Protein AF-A0A0Q0XPD8-F1 (afdb_monomer)

Secondary structure (DSSP, 8-state):
---SS----HHHHHHHHHHHHHHHHHHHHHHHHHHHHHHHHHHHHHHHHHHHHHHHHHT-TTTTT--TTHHHHHHHS-HHHHHHHHHHHHHHHHHHHHHHHHHHHHHHHHHHHSSS---HHHHHHHHHHHHHHHHHHHHHIIIIIHHHHHHHHHHHHHHGGGSTHHHHHHHHHHHHHHHHHHHHHHHHHSS--HHHHHHHHHHHHHHTHHHHHHHHHHHHHHHHHHHHHHHHHHHHHHHHHHHHHHHH-TTGGGS-----HHHHHHHHHHHHHHHHHHHHHHHHHHHHHHHHHHHHTHHHHHHHHHHHHHHHTT-

Mean predicted aligned error: 7.54 Å

Sequence (315 aa):
MFELYKKRQLGDYIVDSFTFFKTFGKHFFKIFFIINATMLLVTGALMYWFLKLNFQFLSNDAVQKANPNQFLDYLGSSPAILAFTIVSIIILVLISLFNSAYPILYLKLIAQQNNNDFTAKEVLKTFRQSIWKIFKFTIGLLFIVMPALFILIIALFFLCFALVGIPLIIVAIPTLFTFVHLSYYSYLTEEKSFFESLNHAYILVKEDFWSTIGASFIVMIIIQMVQASITMFFYFVGIFAFIFFAIANPDFEKSSFQVSPVIIILLTIVFVLILVLSNIFNNILVINQGIIYYSLGSENKISATEIESIGSNNE

Organism: NCBI:txid362413

Solvent-accessible surface area (backbone atoms only — not comparable to full-atom values): 17137 Å² total; per-residue (Å²): 133,92,71,64,66,40,85,69,55,40,67,46,46,51,53,49,39,54,46,47,45,72,76,42,31,71,62,50,52,51,39,49,44,71,69,42,45,64,59,52,51,52,49,34,55,51,46,38,52,51,51,51,51,51,49,54,55,71,47,35,76,82,55,80,75,68,65,91,63,54,62,62,50,56,42,66,70,36,73,68,54,42,52,49,51,52,53,49,53,52,53,53,52,54,51,50,55,47,65,66,45,47,56,51,56,52,50,47,47,32,74,72,66,80,49,80,89,72,49,61,67,53,56,50,48,57,48,61,75,37,47,65,58,54,51,54,51,49,52,48,40,61,73,53,49,44,58,52,50,51,56,49,51,54,53,43,55,59,34,37,81,72,58,62,16,54,68,48,48,70,52,45,56,33,43,53,52,48,41,56,47,34,16,49,44,39,39,74,72,44,98,43,52,74,67,55,10,47,52,49,18,55,52,54,50,62,75,49,39,68,41,54,34,48,28,48,39,52,53,48,50,55,47,50,54,54,51,51,53,54,51,51,52,52,50,50,52,52,52,51,53,49,52,53,52,46,68,77,33,84,62,52,90,79,48,80,66,74,80,53,72,69,57,51,50,49,54,28,54,52,50,45,50,52,51,53,51,51,51,60,52,49,48,51,57,54,41,32,45,47,50,50,45,35,17,68,57,19,61,71,51,53,54,50,52,53,54,50,55,57,54,66,74,73,114

pLDDT: mean 86.62, std 11.26, range [44.44, 97.5]

Foldseek 3Di:
DLDLAAADFLVCLQVSLVVCCVVCVVVLVVLVCVVCVVLLVVLLVLLLVVLVVVLVVLLDPVCVVDDPCVVVCVCVVDPVSVVSVVVNVVSVVVSVLCLLCLLLLQVLVCVVPVDSPDDSVVSVVLCVVCVVLSVVLVVCCVPPVVVVVVVVVVVLVVCVVVVVSVVVVLQVVLLSVLLSLQLSSCSSNHVDDNVRSSVVSVVLCVVDVCSSSSSLSVLVVVLVVVLVVLVVVVVVVVVVVVVVVCVVPVCPVVDRPDDDSVVSSVVSVSVSVSVVSNSSSVSSSSSSSSSSNSHSVNVVVVVVVVVVVVVVVVD

Structure (mmCIF, N/CA/C/O backbone):
data_AF-A0A0Q0XPD8-F1
#
_entry.id   AF-A0A0Q0XPD8-F1
#
loop_
_atom_site.group_PDB
_atom_site.id
_atom_site.type_symbol
_atom_site.label_atom_id
_atom_site.label_alt_id
_atom_site.label_comp_id
_atom_site.label_asym_id
_atom_site.label_entity_id
_atom_site.label_seq_id
_atom_site.pdbx_PDB_ins_code
_atom_site.Cartn_x
_atom_site.Cartn_y
_atom_site.Cartn_z
_atom_site.occupancy
_atom_site.B_iso_or_equiv
_atom_site.auth_seq_id
_atom_site.auth_comp_id
_atom_site.auth_asym_id
_atom_site.auth_atom_id
_atom_site.pdbx_PDB_model_num
ATOM 1 N N . MET A 1 1 ? -12.184 19.504 16.881 1.00 61.53 1 MET A N 1
ATOM 2 C CA . MET A 1 1 ? -11.101 18.523 17.111 1.00 61.53 1 MET A CA 1
ATOM 3 C C . MET A 1 1 ? -11.488 17.254 16.365 1.00 61.53 1 MET A C 1
ATOM 5 O O . MET A 1 1 ? -12.677 16.978 16.298 1.00 61.53 1 MET A O 1
ATOM 9 N N . PHE A 1 2 ? -10.554 16.564 15.709 1.00 77.94 2 PHE A N 1
ATOM 10 C CA . PHE A 1 2 ? -10.877 15.322 14.999 1.00 77.94 2 PHE A CA 1
ATOM 11 C C . PHE A 1 2 ? -11.019 14.188 16.016 1.00 77.94 2 PHE A C 1
ATOM 13 O O . PHE A 1 2 ? -10.083 13.936 16.770 1.00 77.94 2 PHE A O 1
ATOM 20 N N . GLU A 1 3 ? -12.171 13.529 16.042 1.00 82.06 3 GLU A N 1
ATOM 21 C CA . GLU A 1 3 ? -12.481 12.476 17.008 1.00 82.06 3 GLU A CA 1
ATOM 22 C C . GLU A 1 3 ? -12.385 11.102 16.345 1.00 82.06 3 GLU A C 1
ATOM 24 O O . GLU A 1 3 ? -13.052 10.832 15.346 1.00 82.06 3 GLU A O 1
ATOM 29 N N . LEU A 1 4 ? -11.536 10.222 16.880 1.00 84.75 4 LEU A N 1
ATOM 30 C CA . LEU A 1 4 ? -11.345 8.879 16.325 1.00 84.75 4 LEU A CA 1
ATOM 31 C C . LEU A 1 4 ? -12.525 7.954 16.641 1.00 84.75 4 LEU A C 1
ATOM 33 O O . LEU A 1 4 ? -13.076 7.341 15.724 1.00 84.75 4 LEU A O 1
ATOM 37 N N . TYR A 1 5 ? -12.937 7.888 17.908 1.00 86.00 5 TYR A N 1
ATOM 38 C CA . TYR A 1 5 ? -14.059 7.066 18.366 1.00 86.00 5 TYR A CA 1
ATOM 39 C C . TYR A 1 5 ? -15.362 7.842 18.224 1.00 86.00 5 TYR A C 1
ATOM 41 O O . TYR A 1 5 ? -15.756 8.585 19.108 1.00 86.00 5 TYR A O 1
ATOM 49 N N . LYS A 1 6 ? -16.014 7.678 17.079 1.00 87.75 6 LYS A N 1
ATOM 50 C CA . LYS A 1 6 ? -17.284 8.326 16.763 1.00 87.75 6 LYS A CA 1
ATOM 51 C C . LYS A 1 6 ? -18.080 7.399 15.860 1.00 87.75 6 LYS A C 1
ATOM 53 O O . LYS A 1 6 ? -17.516 6.898 14.884 1.00 87.75 6 LYS A O 1
ATOM 58 N N . LYS A 1 7 ? -19.373 7.220 16.147 1.00 87.44 7 LYS A N 1
ATOM 59 C CA . LYS A 1 7 ? -20.302 6.507 15.262 1.00 87.44 7 LYS A CA 1
ATOM 60 C C . LYS A 1 7 ? -20.491 7.295 13.966 1.00 87.44 7 LYS A C 1
ATOM 62 O O . LYS A 1 7 ? -20.725 8.503 13.995 1.00 87.44 7 LYS A O 1
ATOM 67 N N . ARG A 1 8 ? -20.350 6.615 12.832 1.00 91.31 8 ARG A N 1
ATOM 68 C CA . ARG A 1 8 ? -20.322 7.220 11.497 1.00 91.31 8 ARG A CA 1
ATOM 69 C C . ARG A 1 8 ? -21.303 6.530 10.576 1.00 91.31 8 ARG A C 1
ATOM 71 O O . ARG A 1 8 ? -21.492 5.324 10.666 1.00 91.31 8 ARG A O 1
ATOM 78 N N . GLN A 1 9 ? -21.891 7.303 9.674 1.00 92.31 9 GLN A N 1
ATOM 79 C CA . GLN A 1 9 ? -22.616 6.771 8.528 1.00 92.31 9 GLN A CA 1
ATOM 80 C C . GLN A 1 9 ? -21.678 6.637 7.320 1.00 92.31 9 GLN A C 1
ATOM 82 O O . GLN A 1 9 ? -20.551 7.139 7.326 1.00 92.31 9 GLN A O 1
ATOM 87 N N . LEU A 1 10 ? -22.160 6.006 6.242 1.00 92.38 10 LEU A N 1
ATOM 88 C CA . LEU A 1 10 ? -21.399 5.798 5.002 1.00 92.38 10 LEU A CA 1
ATOM 89 C C . LEU A 1 10 ? -20.689 7.074 4.511 1.00 92.38 10 LEU A C 1
ATOM 91 O O . LEU A 1 10 ? -19.497 7.040 4.205 1.00 92.38 10 LEU A O 1
ATOM 95 N N . GLY A 1 11 ? -21.405 8.202 4.456 1.00 92.94 11 GLY A N 1
ATOM 96 C CA . GLY A 1 11 ? -20.842 9.480 4.005 1.00 92.94 11 GLY A CA 1
ATOM 97 C C . GLY A 1 11 ? -19.751 10.018 4.934 1.00 92.94 11 GLY A C 1
ATOM 98 O O . GLY A 1 11 ? -18.725 10.512 4.461 1.00 92.94 11 GLY A O 1
ATOM 99 N N . ASP A 1 12 ? -19.928 9.853 6.246 1.00 94.50 12 ASP A N 1
ATOM 100 C CA . ASP A 1 12 ? -18.971 10.315 7.252 1.00 94.50 12 ASP A CA 1
ATOM 101 C C . ASP A 1 12 ? -17.647 9.559 7.152 1.00 94.50 12 ASP A C 1
ATOM 103 O O . ASP A 1 12 ? -16.593 10.173 7.276 1.00 94.50 12 ASP A O 1
ATOM 107 N N . TYR A 1 13 ? -17.666 8.249 6.865 1.00 94.38 13 TYR A N 1
ATOM 108 C CA . TYR A 1 13 ? -16.433 7.477 6.661 1.00 94.38 13 TYR A CA 1
ATOM 109 C C . TYR A 1 13 ? -15.554 8.077 5.564 1.00 94.38 13 TYR A C 1
ATOM 111 O O . TYR A 1 13 ? -14.333 8.157 5.715 1.00 94.38 13 TYR A O 1
ATOM 119 N N . ILE A 1 14 ? -16.166 8.524 4.468 1.00 94.44 14 ILE A N 1
ATOM 120 C CA . ILE A 1 14 ? -15.459 9.117 3.333 1.00 94.44 14 ILE A CA 1
ATOM 121 C C . ILE A 1 14 ? -14.943 10.507 3.721 1.00 94.44 14 ILE A C 1
ATOM 123 O O . ILE A 1 14 ? -13.748 10.784 3.598 1.00 94.44 14 ILE A O 1
ATOM 127 N N . VAL A 1 15 ? -15.825 11.371 4.232 1.00 95.25 15 VAL A N 1
ATOM 128 C CA . VAL A 1 15 ? -15.499 12.765 4.574 1.00 95.25 15 VAL A CA 1
ATOM 129 C C . VAL A 1 15 ? -14.446 12.845 5.678 1.00 95.25 15 VAL A C 1
ATOM 131 O O . VAL A 1 15 ? -13.484 13.610 5.553 1.00 95.25 15 VAL A O 1
ATOM 134 N N . ASP A 1 16 ? -14.563 12.035 6.729 1.00 94.56 16 ASP A N 1
ATOM 135 C CA . ASP A 1 16 ? -13.615 12.034 7.844 1.00 94.56 16 ASP A CA 1
ATOM 136 C C . ASP A 1 16 ? -12.243 11.498 7.423 1.00 94.56 16 ASP A C 1
ATOM 138 O O . ASP A 1 16 ? -11.228 11.982 7.922 1.00 94.56 16 ASP A O 1
ATOM 142 N N . SER A 1 17 ? -12.177 10.581 6.451 1.00 94.38 17 SER A N 1
ATOM 143 C CA . SER A 1 17 ? -10.896 10.103 5.907 1.00 94.38 17 SER A CA 1
ATOM 144 C C . SER A 1 17 ? -10.104 11.237 5.253 1.00 94.38 17 SER A C 1
ATOM 146 O O . SER A 1 17 ? -8.913 11.392 5.512 1.00 94.38 17 SER A O 1
ATOM 148 N N . PHE A 1 18 ? -10.753 12.085 4.450 1.00 93.88 18 PHE A N 1
ATOM 149 C CA . PHE A 1 18 ? -10.095 13.259 3.862 1.00 93.88 18 PHE A CA 1
ATOM 150 C C . PHE A 1 18 ? -9.866 14.373 4.890 1.00 93.88 18 PHE A C 1
ATOM 152 O O . PHE A 1 18 ? -8.830 15.044 4.861 1.00 93.88 18 PHE A O 1
ATOM 159 N N . THR A 1 19 ? -10.790 14.546 5.838 1.00 94.38 19 THR A N 1
ATOM 160 C CA . THR A 1 19 ? -10.649 15.515 6.935 1.00 94.38 19 THR A CA 1
ATOM 161 C C . THR A 1 19 ? -9.444 15.186 7.809 1.00 94.38 19 THR A C 1
ATOM 163 O O . THR A 1 19 ? -8.693 16.093 8.164 1.00 94.38 19 THR A O 1
ATOM 166 N N . PHE A 1 20 ? -9.172 13.904 8.062 1.00 94.56 20 PHE A N 1
ATOM 167 C CA . PHE A 1 20 ? -7.963 13.462 8.749 1.00 94.56 20 PHE A CA 1
ATOM 168 C C . PHE A 1 20 ? -6.698 14.006 8.077 1.00 94.56 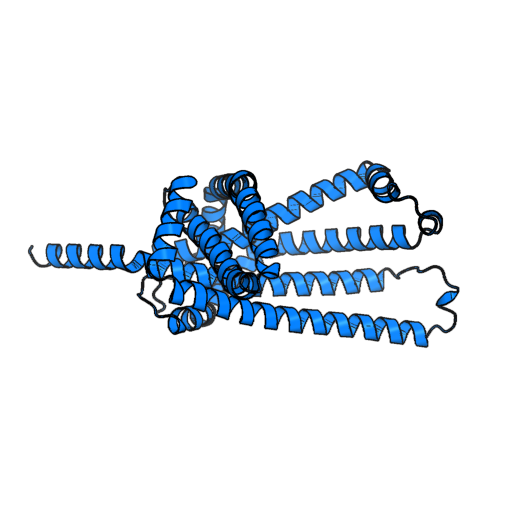20 PHE A C 1
ATOM 170 O O . PHE A 1 20 ? -5.845 14.583 8.750 1.00 94.56 20 PHE A O 1
ATOM 177 N N . PHE A 1 21 ? -6.573 13.896 6.750 1.00 93.62 21 PHE A N 1
ATOM 178 C CA . PHE A 1 21 ? -5.408 14.438 6.041 1.00 93.62 21 PHE A CA 1
ATOM 179 C C . PHE A 1 21 ? -5.399 15.966 5.997 1.00 93.62 21 PHE A C 1
ATOM 181 O O . PHE A 1 21 ? -4.325 16.565 6.021 1.00 93.62 21 PHE A O 1
ATOM 188 N N . LYS A 1 22 ? -6.564 16.620 6.008 1.00 92.19 22 LYS A N 1
ATOM 189 C CA . LYS A 1 22 ? -6.641 18.080 6.145 1.00 92.19 22 LYS A CA 1
ATOM 190 C C . LYS A 1 22 ? -6.112 18.551 7.506 1.00 92.19 22 LYS A C 1
ATOM 192 O O . LYS A 1 22 ? -5.430 19.569 7.569 1.00 92.19 22 LYS A O 1
ATOM 197 N N . THR A 1 23 ? -6.391 17.808 8.577 1.00 91.12 23 THR A N 1
ATOM 198 C CA . THR A 1 23 ? -5.979 18.152 9.947 1.00 91.12 23 THR A CA 1
ATOM 199 C C . THR A 1 23 ? -4.550 17.704 10.263 1.00 91.12 23 THR A C 1
ATOM 201 O O . THR A 1 23 ? -3.751 18.490 10.764 1.00 91.12 23 THR A O 1
ATOM 204 N N . PHE A 1 24 ? -4.200 16.456 9.948 1.00 91.81 24 PHE A N 1
ATOM 205 C CA . PHE A 1 24 ? -2.944 15.822 10.359 1.00 91.81 24 PHE A CA 1
ATOM 206 C C . PHE A 1 24 ? -1.985 15.528 9.204 1.00 91.81 24 PHE A C 1
ATOM 208 O O . PHE A 1 24 ? -0.845 15.145 9.458 1.00 91.81 24 PHE A O 1
ATOM 215 N N . GLY A 1 25 ? -2.385 15.722 7.944 1.00 91.69 25 GLY A N 1
ATOM 216 C CA . GLY A 1 25 ? -1.625 15.268 6.773 1.00 91.69 25 GLY A CA 1
ATOM 217 C C . GLY A 1 25 ? -0.213 15.840 6.685 1.00 91.69 25 GLY A C 1
ATOM 218 O O . GLY A 1 25 ? 0.716 15.109 6.355 1.00 91.69 25 GLY A O 1
ATOM 219 N N . LYS A 1 26 ? -0.005 17.112 7.058 1.00 93.00 26 LYS A N 1
ATOM 220 C CA . LYS A 1 26 ? 1.344 17.706 7.102 1.00 93.00 26 LYS A CA 1
ATOM 221 C C . LYS A 1 26 ? 2.245 16.982 8.102 1.00 93.00 26 LYS A C 1
ATOM 223 O O . LYS A 1 26 ? 3.402 16.711 7.7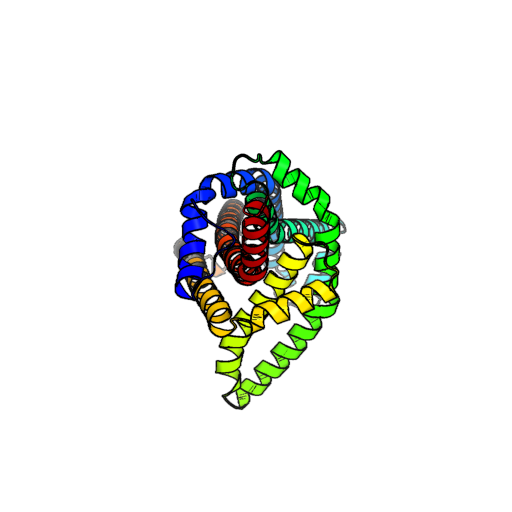97 1.00 93.00 26 LYS A O 1
ATOM 228 N N . HIS A 1 27 ? 1.721 16.678 9.287 1.00 94.31 27 HIS A N 1
ATOM 229 C CA . HIS A 1 27 ? 2.460 15.971 10.328 1.00 94.31 27 HIS A CA 1
ATOM 230 C C . HIS A 1 27 ? 2.717 14.510 9.932 1.00 94.31 27 HIS A C 1
ATOM 232 O O . HIS A 1 27 ? 3.863 14.057 9.939 1.00 94.31 27 HIS A O 1
ATOM 238 N N . PHE A 1 28 ? 1.665 13.825 9.479 1.00 94.94 28 PHE A N 1
ATOM 239 C CA . PHE A 1 28 ? 1.688 12.459 8.969 1.00 94.94 28 PHE A CA 1
ATOM 240 C C . PHE A 1 28 ? 2.730 12.294 7.858 1.00 94.94 28 PHE A C 1
ATOM 242 O O . PHE A 1 28 ? 3.722 11.593 8.031 1.00 94.94 28 PHE A O 1
ATOM 249 N N . PHE A 1 29 ? 2.596 13.013 6.740 1.00 95.00 29 PHE A N 1
ATOM 250 C CA . PHE A 1 29 ? 3.509 12.836 5.613 1.00 95.00 29 PHE A CA 1
ATOM 251 C C . PHE A 1 29 ? 4.931 13.309 5.914 1.00 95.00 29 PHE A C 1
ATOM 253 O O . PHE A 1 29 ? 5.878 12.703 5.419 1.00 95.00 29 PHE A O 1
ATOM 260 N N . LYS A 1 30 ? 5.124 14.317 6.778 1.00 94.12 30 LYS A N 1
ATOM 261 C CA . LYS A 1 30 ? 6.469 14.701 7.232 1.00 94.12 30 LYS A CA 1
ATOM 262 C C . LYS A 1 30 ? 7.168 13.531 7.925 1.00 94.12 30 LYS A C 1
ATOM 264 O O . LYS A 1 30 ? 8.301 13.219 7.574 1.00 94.12 30 LYS A O 1
ATOM 269 N N . ILE A 1 31 ? 6.511 12.873 8.882 1.00 92.75 31 ILE A N 1
ATOM 270 C CA . ILE A 1 31 ? 7.096 11.714 9.569 1.00 92.75 31 ILE A CA 1
ATOM 271 C C . ILE A 1 31 ? 7.253 10.533 8.605 1.00 92.75 31 ILE A C 1
ATOM 273 O O . ILE A 1 31 ? 8.316 9.912 8.583 1.00 92.75 31 ILE A O 1
ATOM 277 N N . PHE A 1 32 ? 6.231 10.249 7.793 1.00 93.50 32 PHE A N 1
ATOM 278 C CA . PHE A 1 32 ? 6.262 9.185 6.791 1.00 93.50 32 PHE A CA 1
ATOM 279 C C . PHE A 1 32 ? 7.483 9.316 5.880 1.00 93.50 32 PHE A C 1
ATOM 281 O O . PHE A 1 32 ? 8.265 8.377 5.775 1.00 93.50 32 PHE A O 1
ATOM 288 N N . PHE A 1 33 ? 7.705 10.489 5.279 1.00 91.88 33 PHE A N 1
ATOM 289 C CA . PHE A 1 33 ? 8.840 10.706 4.387 1.00 91.88 33 PHE A CA 1
ATOM 290 C C . PHE A 1 33 ? 10.178 10.744 5.120 1.00 91.88 33 PHE A C 1
ATOM 292 O O . PHE A 1 33 ? 11.148 10.242 4.573 1.00 91.88 33 PHE A O 1
ATOM 299 N N . ILE A 1 34 ? 10.262 11.244 6.358 1.00 90.62 34 ILE A N 1
ATOM 300 C CA . ILE A 1 34 ? 11.514 11.167 7.136 1.00 90.62 34 ILE A CA 1
ATOM 301 C C . ILE A 1 34 ? 11.965 9.710 7.313 1.00 90.62 34 ILE A C 1
ATOM 303 O O . ILE A 1 34 ? 13.156 9.425 7.223 1.00 90.62 34 ILE A O 1
ATOM 307 N N . ILE A 1 35 ? 11.027 8.791 7.552 1.00 86.06 35 ILE A N 1
ATOM 308 C CA . ILE A 1 35 ? 11.348 7.376 7.766 1.00 86.06 35 ILE A CA 1
ATOM 309 C C . ILE A 1 35 ? 11.514 6.633 6.427 1.00 86.06 35 ILE A C 1
ATOM 311 O O . ILE A 1 35 ? 12.411 5.804 6.288 1.00 86.06 35 ILE A O 1
ATOM 315 N N . ASN A 1 36 ? 10.678 6.938 5.433 1.00 88.44 36 ASN A N 1
ATOM 316 C CA . ASN A 1 36 ? 10.593 6.192 4.175 1.00 88.44 36 ASN A CA 1
ATOM 317 C C . ASN A 1 36 ? 11.523 6.722 3.069 1.00 88.44 36 ASN A C 1
ATOM 319 O O . ASN A 1 36 ? 11.873 5.979 2.159 1.00 88.44 36 ASN A O 1
ATOM 323 N N . ALA A 1 37 ? 11.978 7.980 3.126 1.00 86.56 37 ALA A N 1
ATOM 324 C CA . ALA A 1 37 ? 12.775 8.586 2.051 1.00 86.56 37 ALA A CA 1
ATOM 325 C C . ALA A 1 37 ? 14.035 7.781 1.716 1.00 86.56 37 ALA A C 1
ATOM 327 O O . ALA A 1 37 ? 14.336 7.582 0.542 1.00 86.56 37 ALA A O 1
ATOM 328 N N . THR A 1 38 ? 14.748 7.264 2.720 1.00 85.94 38 THR A N 1
ATOM 329 C CA . THR A 1 38 ? 15.927 6.421 2.477 1.00 85.94 38 THR A CA 1
ATOM 330 C C . THR A 1 38 ? 15.556 5.143 1.726 1.00 85.94 38 THR A C 1
ATOM 332 O O . THR A 1 38 ? 16.236 4.779 0.772 1.00 85.94 38 THR A O 1
ATOM 335 N N . MET A 1 39 ? 14.457 4.483 2.102 1.00 85.12 39 MET A N 1
ATOM 336 C CA . MET A 1 39 ? 14.006 3.263 1.430 1.00 85.12 39 MET A CA 1
ATOM 337 C C . MET A 1 39 ? 13.523 3.541 -0.003 1.00 85.12 39 MET A C 1
ATOM 339 O O . MET A 1 39 ? 13.805 2.763 -0.916 1.00 85.12 39 MET A O 1
ATOM 343 N N . LEU A 1 40 ? 12.868 4.685 -0.226 1.00 86.69 40 LEU A N 1
ATOM 344 C CA . LEU A 1 40 ? 12.455 5.151 -1.553 1.00 86.69 40 LEU A CA 1
ATOM 345 C C . LEU A 1 40 ? 13.657 5.437 -2.463 1.00 86.69 40 LEU A C 1
ATOM 347 O O . LEU A 1 40 ? 13.656 5.019 -3.619 1.00 86.69 40 LEU A O 1
ATOM 351 N N . LEU A 1 41 ? 14.705 6.089 -1.947 1.00 88.38 41 LEU A N 1
ATOM 352 C CA . LEU A 1 41 ? 15.936 6.349 -2.703 1.00 88.38 41 LEU A CA 1
ATOM 353 C C . LEU A 1 41 ? 16.654 5.054 -3.085 1.00 88.38 41 LEU A C 1
ATOM 355 O O . LEU A 1 41 ? 17.059 4.892 -4.237 1.00 88.38 41 LEU A O 1
ATOM 359 N N . VAL A 1 42 ? 16.765 4.112 -2.143 1.00 90.44 42 VAL A N 1
ATOM 360 C CA . VAL A 1 42 ? 17.336 2.788 -2.419 1.00 90.44 42 VAL A CA 1
ATOM 361 C C . VAL A 1 42 ? 16.516 2.073 -3.495 1.00 90.44 42 VAL A C 1
ATOM 363 O O . VAL A 1 42 ? 17.089 1.547 -4.443 1.00 90.44 42 VAL A O 1
ATOM 366 N N . THR A 1 43 ? 15.186 2.129 -3.424 1.00 90.06 43 THR A N 1
ATOM 367 C CA . THR A 1 43 ? 14.304 1.547 -4.452 1.00 90.06 43 THR A CA 1
ATOM 368 C C . THR A 1 43 ? 14.507 2.186 -5.821 1.00 90.06 43 THR A C 1
ATOM 370 O O . THR A 1 43 ? 14.516 1.480 -6.823 1.00 90.06 43 THR A O 1
ATOM 373 N N . GLY A 1 44 ? 14.732 3.501 -5.885 1.00 91.12 44 GLY A N 1
ATOM 374 C CA . GLY A 1 44 ? 15.084 4.184 -7.130 1.00 91.12 44 GLY A CA 1
ATOM 375 C C . GLY A 1 44 ? 16.395 3.673 -7.733 1.00 91.12 44 GLY A C 1
ATOM 376 O O . GLY A 1 44 ? 16.454 3.392 -8.929 1.00 91.12 44 GLY A O 1
ATOM 377 N N . ALA A 1 45 ? 17.429 3.476 -6.910 1.00 91.44 45 ALA A N 1
ATOM 378 C CA . ALA A 1 45 ? 18.698 2.905 -7.364 1.00 91.44 45 ALA A CA 1
ATOM 379 C C . ALA A 1 45 ? 18.540 1.455 -7.859 1.00 91.44 45 ALA A C 1
ATOM 381 O O . ALA A 1 45 ? 19.088 1.093 -8.903 1.00 91.44 45 ALA A O 1
ATOM 382 N N . LEU A 1 46 ? 17.748 0.641 -7.149 1.00 91.00 46 LEU A N 1
ATOM 383 C CA . LEU A 1 46 ? 17.415 -0.717 -7.580 1.00 91.00 46 LEU A CA 1
ATOM 384 C C . LEU A 1 46 ? 16.647 -0.709 -8.905 1.00 91.00 46 LEU A C 1
ATOM 386 O O . LEU A 1 46 ? 16.970 -1.483 -9.801 1.00 91.00 46 LEU A O 1
ATOM 390 N N . MET A 1 47 ? 15.679 0.195 -9.067 1.00 91.50 47 MET A N 1
ATOM 391 C CA . MET A 1 47 ? 14.915 0.317 -10.305 1.00 91.50 47 MET A CA 1
ATOM 392 C C . MET A 1 47 ? 15.802 0.714 -11.485 1.00 91.50 47 MET A C 1
ATOM 394 O O . MET A 1 47 ? 15.667 0.140 -12.562 1.00 91.50 47 MET A O 1
ATOM 398 N N . TYR A 1 48 ? 16.739 1.648 -11.296 1.00 91.62 48 TYR A N 1
ATOM 399 C CA . TYR A 1 48 ? 17.699 2.009 -12.342 1.00 91.62 48 TYR A CA 1
ATOM 400 C C . TYR A 1 48 ? 18.489 0.788 -12.818 1.00 91.62 48 TYR A C 1
ATOM 402 O O . TYR A 1 48 ? 18.611 0.546 -14.020 1.00 91.62 48 TYR A O 1
ATOM 410 N N . TRP A 1 49 ? 19.013 0.001 -11.876 1.00 88.56 49 TRP A N 1
ATOM 411 C CA . TRP A 1 49 ? 19.799 -1.183 -12.208 1.00 88.56 49 TRP A CA 1
ATOM 412 C C . TRP A 1 49 ? 18.936 -2.273 -12.849 1.00 88.56 49 TRP A C 1
ATOM 414 O O . TRP A 1 49 ? 19.346 -2.866 -13.844 1.00 88.56 49 TRP A O 1
ATOM 424 N N . PHE A 1 50 ? 17.710 -2.465 -12.353 1.00 87.12 50 PHE A N 1
ATOM 425 C CA . PHE A 1 50 ? 16.715 -3.351 -12.951 1.00 87.12 50 PHE A CA 1
ATOM 426 C C . PHE A 1 50 ? 16.415 -2.959 -14.403 1.00 87.12 50 PHE A C 1
ATOM 428 O O . PHE A 1 50 ? 16.527 -3.796 -15.295 1.00 87.12 50 PHE A O 1
ATOM 435 N N . LEU A 1 51 ? 16.097 -1.690 -14.671 1.00 88.38 51 LEU A N 1
ATOM 436 C CA . LEU A 1 51 ? 15.845 -1.195 -16.027 1.00 88.38 51 LEU A CA 1
ATOM 437 C C . LEU A 1 51 ? 17.074 -1.375 -16.920 1.00 88.38 51 LEU A C 1
ATOM 439 O O . LEU A 1 51 ? 16.948 -1.870 -18.036 1.00 88.38 51 LEU A O 1
ATOM 443 N N . LYS A 1 52 ? 18.266 -1.034 -16.419 1.00 86.44 52 LYS A N 1
ATOM 444 C CA . LYS A 1 52 ? 19.524 -1.210 -17.149 1.00 86.44 52 LYS A CA 1
ATOM 445 C C . LYS A 1 52 ? 19.749 -2.667 -17.556 1.00 86.44 52 LYS A C 1
ATOM 447 O O . LYS A 1 52 ? 20.034 -2.910 -18.725 1.00 86.44 52 LYS A O 1
ATOM 452 N N . LEU A 1 53 ? 19.597 -3.619 -16.633 1.00 82.50 53 LEU A N 1
ATOM 453 C CA . LEU A 1 53 ? 19.737 -5.046 -16.936 1.00 82.50 53 LEU A CA 1
ATOM 454 C C . LEU A 1 53 ? 18.705 -5.525 -17.961 1.00 82.50 53 LEU A C 1
ATOM 456 O O . LEU A 1 53 ? 19.065 -6.214 -18.911 1.00 82.50 53 LEU A O 1
ATOM 460 N N . ASN A 1 54 ? 17.434 -5.146 -17.797 1.00 80.44 54 ASN A N 1
ATOM 461 C CA . ASN A 1 54 ? 16.371 -5.569 -18.711 1.00 80.44 54 ASN A CA 1
ATOM 462 C C . ASN A 1 54 ? 16.584 -5.013 -20.125 1.00 80.44 54 ASN A C 1
ATOM 464 O O . ASN A 1 54 ? 16.469 -5.756 -21.094 1.00 80.44 54 ASN A O 1
ATOM 468 N N . PHE A 1 55 ? 16.953 -3.736 -20.266 1.00 80.38 55 PHE A N 1
ATOM 469 C CA . PHE A 1 55 ? 17.251 -3.166 -21.583 1.00 80.38 55 PHE A CA 1
ATOM 470 C C . PHE A 1 55 ? 18.502 -3.779 -22.220 1.00 80.38 55 PHE A C 1
ATOM 472 O O . PHE A 1 55 ? 18.504 -4.016 -23.424 1.00 80.38 55 PHE A O 1
ATOM 479 N N . GLN A 1 56 ? 19.533 -4.105 -21.432 1.00 78.56 56 GLN A N 1
ATOM 480 C CA . GLN A 1 56 ? 20.698 -4.847 -21.927 1.00 78.56 56 GLN A CA 1
ATOM 481 C C . GLN A 1 56 ? 20.313 -6.243 -22.430 1.00 78.56 56 GLN A C 1
ATOM 483 O O . GLN A 1 56 ? 20.739 -6.638 -23.513 1.00 78.56 56 GLN A O 1
ATOM 488 N N . PHE A 1 57 ? 19.474 -6.962 -21.683 1.00 74.44 57 PHE A N 1
ATOM 489 C CA . PHE A 1 57 ? 18.948 -8.263 -22.092 1.00 74.44 57 PHE A CA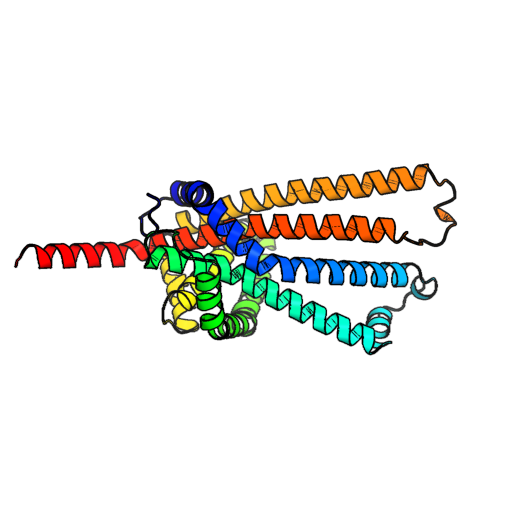 1
ATOM 490 C C . PHE A 1 57 ? 18.141 -8.175 -23.398 1.00 74.44 57 PHE A C 1
ATOM 492 O O . PHE A 1 57 ? 18.379 -8.961 -24.309 1.00 74.44 57 PHE A O 1
ATOM 499 N N . LEU A 1 58 ? 17.255 -7.180 -23.531 1.00 71.75 58 LEU A N 1
ATOM 500 C CA . LEU A 1 58 ? 16.452 -6.954 -24.743 1.00 71.75 58 LEU A CA 1
ATOM 501 C C . LEU A 1 58 ? 17.294 -6.570 -25.970 1.00 71.75 58 LEU A C 1
ATOM 503 O O . LEU A 1 58 ? 16.943 -6.931 -27.089 1.00 71.75 58 LEU A O 1
ATOM 507 N N . SER A 1 59 ? 18.398 -5.849 -25.764 1.00 70.00 59 SER A N 1
ATOM 508 C CA . SER A 1 59 ? 19.316 -5.435 -26.835 1.00 70.00 59 SER A CA 1
ATOM 509 C C . SER A 1 59 ? 20.241 -6.547 -27.343 1.00 70.00 59 SER A C 1
ATOM 511 O O . SER A 1 59 ? 20.990 -6.329 -28.292 1.00 70.00 59 SER A O 1
ATOM 513 N N . ASN A 1 60 ? 20.241 -7.722 -26.704 1.00 68.44 60 ASN A N 1
ATOM 514 C CA . ASN A 1 60 ? 21.135 -8.815 -27.059 1.00 68.44 60 ASN A CA 1
ATOM 515 C C . ASN A 1 60 ? 20.499 -9.696 -28.151 1.00 68.44 60 ASN A C 1
ATOM 517 O O . ASN A 1 60 ? 19.537 -10.420 -27.892 1.00 68.44 60 ASN A O 1
ATOM 521 N N . ASP A 1 61 ? 21.059 -9.669 -29.365 1.00 56.75 61 ASP A N 1
ATOM 522 C CA . ASP A 1 61 ? 20.539 -10.368 -30.558 1.00 56.75 61 ASP A CA 1
ATOM 523 C C . ASP A 1 61 ? 20.364 -11.890 -30.371 1.00 56.75 61 ASP A C 1
ATOM 525 O O . ASP A 1 61 ? 19.554 -12.524 -31.051 1.00 56.75 61 ASP A O 1
ATOM 529 N N . ALA A 1 62 ? 21.078 -12.496 -29.416 1.00 53.50 62 ALA A N 1
ATOM 530 C CA . ALA A 1 62 ? 20.939 -13.911 -29.065 1.00 53.50 62 ALA A CA 1
ATOM 531 C C . ALA A 1 62 ? 19.567 -14.267 -28.451 1.00 53.50 62 ALA A C 1
ATOM 533 O O . ALA A 1 62 ? 19.153 -15.425 -28.520 1.00 53.50 62 ALA A O 1
ATOM 534 N N . VAL A 1 63 ? 18.856 -13.288 -27.879 1.00 52.81 63 VAL A N 1
ATOM 535 C CA . VAL A 1 63 ? 17.562 -13.464 -27.196 1.00 52.81 63 VAL A CA 1
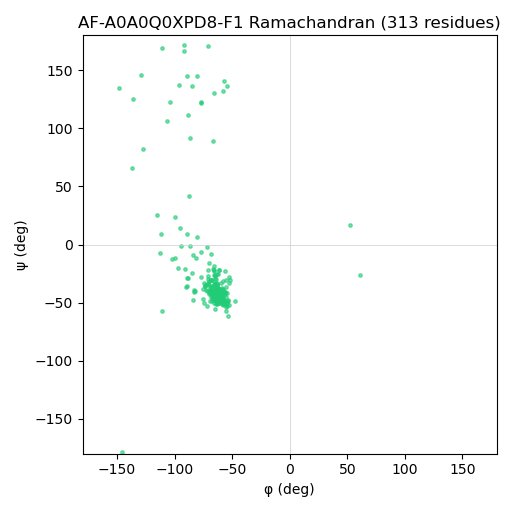ATOM 536 C C . VAL A 1 63 ? 16.384 -13.431 -28.179 1.00 52.81 63 VAL A C 1
ATOM 538 O O . VAL A 1 63 ? 15.358 -14.054 -27.927 1.00 52.81 63 VAL A O 1
ATOM 541 N N . GLN A 1 64 ? 16.518 -12.791 -29.348 1.00 52.50 64 GLN A N 1
ATOM 542 C CA . GLN A 1 64 ? 15.425 -12.678 -30.334 1.00 52.50 64 GLN A CA 1
ATOM 543 C C . GLN A 1 64 ? 15.040 -14.011 -31.017 1.00 52.50 64 GLN A C 1
ATOM 545 O O . GLN A 1 64 ? 14.024 -14.081 -31.702 1.00 52.50 64 GLN A O 1
ATOM 550 N N . LYS A 1 65 ? 15.804 -15.094 -30.809 1.00 56.56 65 LYS A N 1
ATOM 551 C CA . LYS A 1 65 ? 15.544 -16.446 -31.354 1.00 56.56 65 LYS A CA 1
ATOM 552 C C . LYS A 1 65 ? 14.883 -17.409 -30.335 1.00 56.56 65 LYS A C 1
ATOM 554 O O . LYS A 1 65 ? 15.055 -18.619 -30.444 1.00 56.56 65 LYS A O 1
ATOM 559 N N . ALA A 1 66 ? 14.193 -16.876 -29.322 1.00 55.59 66 ALA A N 1
ATOM 560 C CA . ALA A 1 66 ? 14.040 -17.458 -27.980 1.00 55.59 66 ALA A CA 1
ATOM 561 C C . ALA A 1 66 ? 13.501 -18.901 -27.828 1.00 55.59 66 ALA A C 1
ATOM 563 O O . ALA A 1 66 ? 12.453 -19.283 -28.348 1.00 55.59 66 ALA A O 1
ATOM 564 N N . ASN A 1 67 ? 14.185 -19.613 -26.922 1.00 59.25 67 ASN A N 1
ATOM 565 C CA . ASN A 1 67 ? 13.739 -20.760 -26.127 1.00 59.25 67 ASN A CA 1
ATOM 566 C C . ASN A 1 67 ? 13.290 -20.229 -24.729 1.00 59.25 67 ASN A C 1
ATOM 568 O O . ASN A 1 67 ? 14.006 -19.387 -24.180 1.00 59.25 67 ASN A O 1
ATOM 572 N N . PRO A 1 68 ? 12.170 -20.668 -24.112 1.00 59.84 68 PRO A N 1
ATOM 573 C CA . PRO A 1 68 ? 11.573 -20.021 -22.924 1.00 59.84 68 PRO A CA 1
ATOM 574 C C . PRO A 1 68 ? 12.426 -19.956 -21.638 1.00 59.84 68 PRO A C 1
ATOM 576 O O . PRO A 1 68 ? 12.180 -19.101 -20.789 1.00 59.84 68 PRO A O 1
ATOM 579 N N . ASN A 1 69 ? 13.432 -20.823 -21.470 1.00 68.75 69 ASN A N 1
ATOM 580 C CA . ASN A 1 69 ? 14.189 -20.949 -20.210 1.00 68.75 69 ASN A CA 1
ATOM 581 C C . ASN A 1 69 ? 15.350 -19.944 -20.042 1.00 68.75 69 ASN A C 1
ATOM 583 O O . ASN A 1 69 ? 15.895 -19.812 -18.947 1.00 68.75 69 ASN A O 1
ATOM 587 N N . GLN A 1 70 ? 15.697 -19.177 -21.080 1.00 66.75 70 GLN A N 1
ATOM 588 C CA . GLN A 1 70 ? 16.896 -18.323 -21.076 1.00 66.75 70 GLN A CA 1
ATOM 589 C C . GLN A 1 70 ? 16.861 -17.156 -20.074 1.00 66.75 70 GLN A C 1
ATOM 591 O O . GLN A 1 70 ? 17.914 -16.650 -19.695 1.00 66.75 70 GLN A O 1
ATOM 596 N N . PHE A 1 71 ? 15.685 -16.720 -19.614 1.00 63.31 71 PHE A N 1
ATOM 597 C CA . PHE A 1 71 ? 15.590 -15.677 -18.584 1.00 63.31 71 PHE A CA 1
ATOM 598 C C . PHE A 1 71 ? 16.060 -16.177 -17.209 1.00 63.31 71 PHE A C 1
ATOM 600 O O . PHE A 1 71 ? 16.805 -15.483 -16.517 1.00 63.31 71 PHE A O 1
ATOM 607 N N . LEU A 1 72 ? 15.670 -17.399 -16.831 1.00 66.94 72 LEU A N 1
ATOM 608 C CA . LEU A 1 72 ? 16.149 -18.055 -15.610 1.00 66.94 72 LEU A CA 1
ATOM 609 C C . LEU A 1 72 ? 17.654 -18.320 -15.696 1.00 66.94 72 LEU A C 1
ATOM 611 O O . LEU A 1 72 ? 18.373 -18.053 -14.732 1.00 66.94 72 LEU A O 1
ATOM 615 N N . ASP A 1 73 ? 18.132 -18.736 -16.869 1.00 70.50 73 ASP A N 1
ATOM 616 C CA . ASP A 1 73 ? 19.560 -18.930 -17.119 1.00 70.50 73 ASP A CA 1
ATOM 617 C C . ASP A 1 73 ? 20.333 -17.605 -17.042 1.00 70.50 73 ASP A C 1
ATOM 619 O O . ASP A 1 73 ? 21.424 -17.570 -16.486 1.00 70.50 73 ASP A O 1
ATOM 623 N N . TYR A 1 74 ? 19.764 -16.488 -17.514 1.00 69.75 74 TYR A N 1
ATOM 624 C CA . TYR A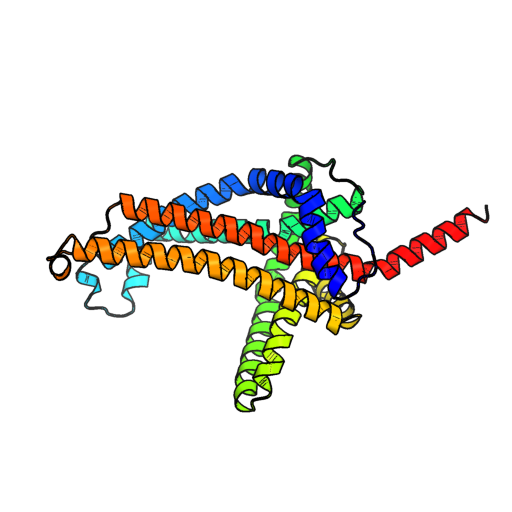 1 74 ? 20.366 -15.155 -17.394 1.00 69.75 74 TYR A CA 1
ATOM 625 C C . TYR A 1 74 ? 20.402 -14.656 -15.941 1.00 69.75 74 TYR A C 1
ATOM 627 O O . TYR A 1 74 ? 21.426 -14.133 -15.501 1.00 69.75 74 TYR A O 1
ATOM 635 N N . LEU A 1 75 ? 19.340 -14.864 -15.157 1.00 66.94 75 LEU A N 1
ATOM 636 C CA . LEU A 1 75 ? 19.334 -14.530 -13.725 1.00 66.94 75 LEU A CA 1
ATOM 637 C C . LEU A 1 75 ? 20.324 -15.389 -12.921 1.00 66.94 75 LEU A C 1
ATOM 639 O O . LEU A 1 75 ? 20.962 -14.888 -11.995 1.00 66.94 75 LEU A O 1
ATOM 643 N N . GLY A 1 76 ? 20.469 -16.665 -13.289 1.00 67.25 76 GLY A N 1
ATOM 644 C CA . GLY A 1 76 ? 21.436 -17.600 -12.708 1.00 67.25 76 GLY A CA 1
ATOM 645 C C . GLY A 1 76 ? 22.856 -17.478 -13.273 1.00 67.25 76 GLY A C 1
ATOM 646 O O . GLY A 1 76 ? 23.785 -18.032 -12.689 1.00 67.25 76 GLY A O 1
ATOM 647 N N . SER A 1 77 ? 23.044 -16.739 -14.373 1.00 72.06 77 SER A N 1
ATOM 648 C CA . SER A 1 77 ? 24.321 -16.652 -15.100 1.00 72.06 77 SER A CA 1
ATOM 649 C C . SER A 1 77 ? 25.433 -15.987 -14.293 1.00 72.06 77 SER A C 1
ATOM 651 O O . SER A 1 77 ? 26.613 -16.257 -14.514 1.00 72.06 77 SER A O 1
ATOM 653 N N . SER A 1 78 ? 25.067 -15.117 -13.348 1.00 77.94 78 SER A N 1
ATOM 654 C CA . SER A 1 78 ? 26.008 -14.401 -12.500 1.00 77.94 78 SER A CA 1
ATOM 655 C C . SER A 1 78 ? 25.533 -14.393 -11.047 1.00 77.94 78 SER A C 1
ATOM 657 O O . SER A 1 78 ? 24.452 -13.865 -10.761 1.00 77.94 78 SER A O 1
ATOM 659 N N . PRO A 1 79 ? 26.363 -14.861 -10.094 1.00 81.94 79 PRO A N 1
ATOM 660 C CA . PRO A 1 79 ? 26.083 -14.734 -8.664 1.00 81.94 79 PRO A CA 1
ATOM 661 C C . PRO A 1 79 ? 25.766 -13.294 -8.227 1.00 81.94 79 PRO A C 1
ATOM 663 O O . PRO A 1 79 ? 25.000 -13.090 -7.287 1.00 81.94 79 PRO A O 1
ATOM 666 N N . ALA A 1 80 ? 26.303 -12.286 -8.928 1.00 82.19 80 ALA A N 1
ATOM 667 C CA . ALA A 1 80 ? 26.032 -10.877 -8.649 1.00 82.19 80 ALA A CA 1
ATOM 668 C C . ALA A 1 80 ? 24.587 -10.463 -8.995 1.00 82.19 80 ALA A C 1
ATOM 670 O O . ALA A 1 80 ? 23.966 -9.722 -8.233 1.00 82.19 80 ALA A O 1
ATOM 671 N N . ILE A 1 81 ? 24.031 -10.963 -10.106 1.00 80.44 81 ILE A N 1
ATOM 672 C CA . ILE A 1 81 ? 22.643 -10.688 -10.525 1.00 80.44 81 ILE A CA 1
ATOM 673 C C . ILE A 1 81 ? 21.658 -11.380 -9.576 1.00 80.44 81 ILE A C 1
ATOM 675 O O . ILE A 1 81 ? 20.661 -10.779 -9.162 1.00 80.44 81 ILE A O 1
ATOM 679 N N . LEU A 1 82 ? 21.967 -12.615 -9.169 1.00 82.81 82 LEU A N 1
ATOM 680 C CA . LEU A 1 82 ? 21.168 -13.343 -8.187 1.00 82.81 82 LEU A CA 1
ATOM 681 C C . LEU A 1 82 ? 21.150 -12.623 -6.829 1.00 82.81 82 LEU A C 1
ATOM 683 O O . LEU A 1 82 ? 20.077 -12.382 -6.274 1.00 82.81 82 LEU A O 1
ATOM 687 N N . ALA A 1 83 ? 22.319 -12.217 -6.320 1.00 85.88 83 ALA A N 1
ATOM 688 C CA . ALA A 1 83 ? 22.425 -11.479 -5.062 1.00 85.88 83 ALA A CA 1
ATOM 689 C C . ALA A 1 83 ? 21.647 -10.153 -5.108 1.00 85.88 83 ALA A C 1
ATOM 691 O O . ALA A 1 83 ? 20.891 -9.847 -4.184 1.00 85.88 83 ALA A O 1
ATOM 692 N N . PHE A 1 84 ? 21.769 -9.397 -6.202 1.00 85.00 84 PHE A N 1
ATOM 693 C CA . PHE A 1 84 ? 21.009 -8.165 -6.403 1.00 85.00 84 PHE A CA 1
ATOM 694 C C . PHE A 1 84 ? 19.492 -8.403 -6.386 1.00 85.00 84 PHE A C 1
ATOM 696 O O . PHE A 1 84 ? 18.753 -7.657 -5.738 1.00 85.00 84 PHE A O 1
ATOM 703 N N . THR A 1 85 ? 19.021 -9.442 -7.080 1.00 83.31 85 THR A N 1
ATOM 704 C CA . THR A 1 85 ? 17.593 -9.784 -7.151 1.00 83.31 85 THR A CA 1
ATOM 705 C C . THR A 1 85 ? 17.038 -10.091 -5.760 1.00 83.31 85 THR A C 1
ATOM 707 O O . THR A 1 85 ? 16.010 -9.540 -5.368 1.00 83.31 85 THR A O 1
ATOM 710 N N . ILE A 1 86 ? 17.754 -10.896 -4.968 1.00 87.81 86 ILE A N 1
ATOM 711 C CA . ILE A 1 86 ? 17.365 -11.236 -3.591 1.00 87.81 86 ILE A CA 1
ATOM 712 C C . ILE A 1 86 ? 17.305 -9.979 -2.713 1.00 87.81 86 ILE A C 1
ATOM 714 O O . ILE A 1 86 ? 16.310 -9.752 -2.025 1.00 87.81 86 ILE A O 1
ATOM 718 N N . VAL A 1 87 ? 18.336 -9.131 -2.766 1.00 89.19 87 VAL A N 1
ATOM 719 C CA . VAL A 1 87 ? 18.383 -7.871 -2.004 1.00 89.19 87 VAL A CA 1
ATOM 720 C C . VAL A 1 87 ? 17.222 -6.948 -2.386 1.00 89.19 87 VAL A C 1
ATOM 722 O O . VAL A 1 87 ? 16.594 -6.354 -1.509 1.00 89.19 87 VAL A O 1
ATOM 725 N N . SER A 1 88 ? 16.884 -6.880 -3.675 1.00 87.88 88 SER A N 1
ATOM 726 C CA . SER A 1 88 ? 15.764 -6.075 -4.167 1.00 87.88 88 SER A CA 1
ATOM 727 C C . SER A 1 88 ? 14.427 -6.548 -3.606 1.00 87.88 88 SER A C 1
ATOM 729 O O . SER A 1 88 ? 13.644 -5.736 -3.116 1.00 87.88 88 SER A O 1
ATOM 731 N N . ILE A 1 89 ? 14.186 -7.863 -3.608 1.00 88.62 89 ILE A N 1
ATOM 732 C CA . ILE A 1 89 ? 12.974 -8.460 -3.033 1.00 88.62 89 ILE A CA 1
ATOM 733 C C . ILE A 1 89 ? 12.876 -8.141 -1.537 1.00 88.62 89 ILE A C 1
ATOM 735 O O . ILE A 1 89 ? 11.820 -7.715 -1.071 1.00 88.62 89 ILE A O 1
ATOM 739 N N . ILE A 1 90 ? 13.974 -8.284 -0.788 1.00 89.75 90 ILE A N 1
ATOM 740 C CA . ILE A 1 90 ? 14.000 -7.984 0.652 1.00 89.75 90 ILE A CA 1
ATOM 741 C C . ILE A 1 90 ? 13.626 -6.518 0.910 1.00 89.75 90 ILE A C 1
ATOM 743 O O . ILE A 1 90 ? 12.791 -6.2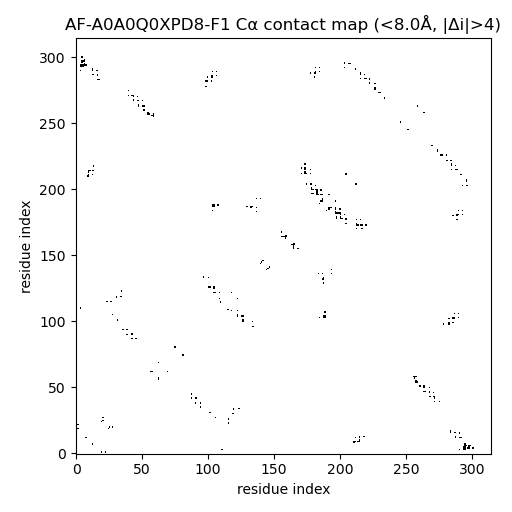39 1.770 1.00 89.75 90 ILE A O 1
ATOM 747 N N . ILE A 1 91 ? 14.201 -5.578 0.156 1.00 89.25 91 ILE A N 1
ATOM 748 C CA . ILE A 1 91 ? 13.919 -4.144 0.314 1.00 89.25 91 ILE A CA 1
ATOM 749 C C . ILE A 1 91 ? 12.455 -3.827 -0.011 1.00 89.25 91 ILE A C 1
ATOM 751 O O . ILE A 1 91 ? 11.810 -3.107 0.752 1.00 89.25 91 ILE A O 1
ATOM 755 N N . LEU A 1 92 ? 11.902 -4.404 -1.081 1.00 88.38 92 LEU A N 1
ATOM 756 C CA . LEU A 1 92 ? 10.493 -4.224 -1.442 1.00 88.38 92 LEU A CA 1
ATOM 757 C C . LEU A 1 92 ? 9.548 -4.750 -0.354 1.00 88.38 92 LEU A C 1
ATOM 759 O O . LEU A 1 92 ? 8.575 -4.078 -0.009 1.00 88.38 92 LEU A O 1
ATOM 763 N N . VAL A 1 93 ? 9.856 -5.909 0.239 1.00 88.38 93 VAL A N 1
ATOM 764 C CA . VAL A 1 93 ? 9.085 -6.456 1.365 1.00 88.38 93 VAL A CA 1
ATOM 765 C C . VAL A 1 93 ? 9.152 -5.522 2.573 1.00 88.38 93 VAL A C 1
ATOM 767 O O . VAL A 1 93 ? 8.114 -5.196 3.144 1.00 88.38 93 VAL A O 1
ATOM 770 N N . LEU A 1 94 ? 10.340 -5.034 2.946 1.00 88.06 94 LEU A N 1
ATOM 771 C CA . LEU A 1 94 ? 10.496 -4.109 4.077 1.00 88.06 94 LEU A CA 1
ATOM 772 C C . LEU A 1 94 ? 9.698 -2.813 3.883 1.00 88.06 94 LEU A C 1
ATOM 774 O O . LEU A 1 94 ? 9.040 -2.351 4.817 1.00 88.06 94 LEU A O 1
ATOM 778 N N . ILE A 1 95 ? 9.714 -2.261 2.670 1.00 88.50 95 ILE A N 1
ATOM 779 C CA . ILE A 1 95 ? 8.933 -1.073 2.307 1.00 88.50 95 ILE A CA 1
ATOM 780 C C . ILE A 1 95 ? 7.439 -1.356 2.404 1.00 88.50 95 ILE A C 1
ATOM 782 O O . ILE A 1 95 ? 6.707 -0.565 2.994 1.00 88.50 95 ILE A O 1
ATOM 786 N N . SER A 1 96 ? 6.986 -2.494 1.874 1.00 88.44 96 SER A N 1
ATOM 787 C CA . SER A 1 96 ? 5.584 -2.904 1.958 1.00 88.44 96 SER A CA 1
ATOM 788 C C . SER A 1 96 ? 5.114 -3.000 3.409 1.00 88.44 96 SER A C 1
ATOM 790 O O . SER A 1 96 ? 4.078 -2.433 3.746 1.00 88.44 96 SER A O 1
ATOM 792 N N . LEU A 1 97 ? 5.891 -3.663 4.276 1.00 90.75 97 LEU A N 1
ATOM 793 C CA . LEU A 1 97 ? 5.585 -3.804 5.704 1.00 90.75 97 LEU A CA 1
ATOM 794 C C . LEU A 1 97 ? 5.523 -2.452 6.417 1.00 90.75 97 LEU A C 1
ATOM 796 O O . LEU A 1 97 ? 4.652 -2.222 7.259 1.00 90.75 97 LEU A O 1
ATOM 800 N N . PHE A 1 98 ? 6.451 -1.550 6.087 1.00 91.50 98 PHE A N 1
ATOM 801 C CA . PHE A 1 98 ? 6.440 -0.200 6.633 1.00 91.50 98 PHE A CA 1
ATOM 802 C C . PHE A 1 98 ? 5.185 0.563 6.199 1.00 91.50 98 PHE A C 1
ATOM 804 O O . PHE A 1 98 ? 4.462 1.085 7.047 1.00 91.50 98 PHE A O 1
ATOM 811 N N . ASN A 1 99 ? 4.893 0.578 4.899 1.00 91.31 99 ASN A N 1
ATOM 812 C CA . ASN A 1 99 ? 3.765 1.308 4.325 1.00 91.31 99 ASN A CA 1
ATOM 813 C C . ASN A 1 99 ? 2.408 0.804 4.815 1.00 91.31 99 ASN A C 1
ATOM 815 O O . ASN A 1 99 ? 1.498 1.608 5.001 1.00 91.31 99 ASN A O 1
ATOM 819 N N . SER A 1 100 ? 2.263 -0.502 5.051 1.00 91.12 100 SER A N 1
ATOM 820 C CA . SER A 1 100 ? 1.016 -1.073 5.562 1.00 91.12 100 SER A CA 1
ATOM 821 C C . SER A 1 100 ? 0.807 -0.795 7.052 1.00 91.12 100 SER A C 1
ATOM 823 O O . SER A 1 100 ? -0.319 -0.546 7.474 1.00 91.12 100 SER A O 1
ATOM 825 N N . ALA A 1 101 ? 1.870 -0.838 7.863 1.00 93.94 101 ALA A N 1
ATOM 826 C CA . ALA A 1 101 ? 1.760 -0.699 9.317 1.00 93.94 101 ALA A CA 1
ATOM 827 C C . ALA A 1 101 ? 1.816 0.756 9.801 1.00 93.94 101 ALA A C 1
ATOM 829 O O . ALA A 1 101 ? 1.252 1.077 10.848 1.00 93.94 101 ALA A O 1
ATOM 830 N N . TYR A 1 102 ? 2.501 1.641 9.070 1.00 94.88 102 TYR A N 1
ATOM 831 C CA . TYR A 1 102 ? 2.699 3.031 9.476 1.00 94.88 102 TYR A CA 1
ATOM 832 C C . TYR A 1 102 ? 1.383 3.770 9.793 1.00 94.88 102 TYR A C 1
ATOM 834 O O . TYR A 1 102 ? 1.292 4.325 10.892 1.00 94.88 102 TYR A O 1
ATOM 842 N N . PRO A 1 103 ? 0.338 3.742 8.938 1.00 95.62 103 PRO A N 1
ATOM 843 C CA . PRO A 1 103 ? -0.915 4.448 9.222 1.00 95.62 103 PRO A CA 1
ATOM 844 C C . PRO A 1 103 ? -1.623 3.905 10.460 1.00 95.62 103 PRO A C 1
ATOM 846 O O . PRO A 1 103 ? -2.191 4.664 11.240 1.00 95.62 103 PRO A O 1
ATOM 849 N N . ILE A 1 104 ? -1.544 2.589 10.664 1.00 95.88 104 ILE A N 1
ATOM 850 C CA . ILE A 1 104 ? -2.159 1.890 11.793 1.00 95.88 104 ILE A CA 1
ATOM 851 C C . ILE A 1 104 ? -1.525 2.353 13.101 1.00 95.88 104 ILE A C 1
ATOM 853 O O . ILE A 1 104 ? -2.217 2.774 14.025 1.00 95.88 104 ILE A O 1
ATOM 857 N N . LEU A 1 105 ? -0.194 2.321 13.170 1.00 94.62 105 LEU A N 1
ATOM 858 C CA . LEU A 1 105 ? 0.542 2.727 14.365 1.00 94.62 105 LEU A CA 1
ATOM 859 C C . LEU A 1 105 ? 0.467 4.237 14.608 1.00 94.62 105 LEU A C 1
ATOM 861 O O . LEU A 1 105 ? 0.459 4.667 15.759 1.00 94.62 105 LEU A O 1
ATOM 865 N N . TYR A 1 106 ? 0.371 5.039 13.548 1.00 94.88 106 TYR A N 1
ATOM 866 C CA . TYR A 1 106 ? 0.143 6.475 13.666 1.00 94.88 106 TYR A CA 1
ATOM 867 C C . TYR A 1 106 ? -1.233 6.774 14.278 1.00 94.88 106 TYR A C 1
ATOM 869 O O . TYR A 1 106 ? -1.321 7.545 15.232 1.00 94.88 106 TYR A O 1
ATOM 877 N N . LEU A 1 107 ? -2.303 6.129 13.795 1.00 94.19 107 LEU A N 1
ATOM 878 C CA . LEU A 1 107 ? -3.632 6.284 14.394 1.00 94.19 107 LEU A CA 1
ATOM 879 C C . LEU A 1 107 ? -3.696 5.731 15.821 1.00 94.19 107 LEU A C 1
ATOM 881 O O . LEU A 1 107 ? -4.363 6.325 16.664 1.00 94.19 107 LEU A O 1
ATOM 885 N N . LYS A 1 108 ? -2.952 4.658 16.122 1.00 92.81 108 LYS A N 1
ATOM 886 C CA . LYS A 1 108 ? -2.799 4.146 17.490 1.00 92.81 108 LYS A CA 1
ATOM 887 C C . LYS A 1 108 ? -2.237 5.209 18.435 1.00 92.81 108 LYS A C 1
ATOM 889 O O . LYS A 1 108 ? -2.731 5.334 19.549 1.00 92.81 108 LYS A O 1
ATOM 894 N N . LEU A 1 109 ? -1.237 5.977 17.997 1.00 91.56 109 LEU A N 1
ATOM 895 C CA . LEU A 1 109 ? -0.653 7.054 18.800 1.00 91.56 109 LEU A CA 1
ATOM 896 C C . LEU A 1 109 ? -1.626 8.219 18.994 1.00 91.56 109 LEU A C 1
ATOM 898 O O . LEU A 1 109 ? -1.774 8.682 20.122 1.00 91.56 109 LEU A O 1
ATOM 902 N N . ILE A 1 110 ? -2.355 8.628 17.949 1.00 90.94 110 ILE A N 1
ATOM 903 C CA . ILE A 1 110 ? -3.406 9.649 18.101 1.00 90.94 110 ILE A CA 1
ATOM 904 C C . ILE A 1 110 ? -4.484 9.165 19.079 1.00 90.94 110 ILE A C 1
ATOM 906 O O . ILE A 1 110 ? -4.885 9.922 19.956 1.00 90.94 110 ILE A O 1
ATOM 910 N N . ALA A 1 111 ? -4.910 7.903 18.988 1.00 87.31 111 ALA A N 1
ATOM 911 C CA . ALA A 1 111 ? -5.893 7.322 19.903 1.00 87.31 111 ALA A CA 1
ATOM 912 C C . ALA A 1 111 ? -5.415 7.264 21.367 1.00 87.31 111 ALA A C 1
ATOM 914 O O . ALA A 1 111 ? -6.248 7.204 22.265 1.00 87.31 111 ALA A O 1
ATOM 915 N N . GLN A 1 112 ? -4.101 7.227 21.614 1.00 85.44 112 GLN A N 1
ATOM 916 C CA . GLN A 1 112 ? -3.518 7.177 22.960 1.00 85.44 112 GLN A CA 1
ATOM 917 C C . GLN A 1 112 ? -3.244 8.565 23.542 1.00 85.44 112 GLN A C 1
ATOM 919 O O . GLN A 1 112 ? -3.380 8.754 24.745 1.00 85.44 112 GLN A O 1
ATOM 924 N N . GLN A 1 113 ? -2.826 9.519 22.708 1.00 80.31 113 GLN A N 1
ATOM 925 C CA . GLN A 1 113 ? -2.383 10.842 23.155 1.00 80.31 113 GLN A CA 1
ATOM 926 C C . GLN A 1 113 ? -3.442 11.937 22.951 1.00 80.31 113 GLN A C 1
ATOM 928 O O . GLN A 1 113 ? -3.283 13.033 23.478 1.00 80.31 113 GLN A O 1
ATOM 933 N N . ASN A 1 114 ? -4.512 11.671 22.186 1.00 72.31 114 ASN A N 1
ATOM 934 C CA . ASN A 1 114 ? -5.547 12.639 21.786 1.00 72.31 114 ASN A CA 1
ATOM 935 C C . ASN A 1 114 ? -5.003 13.936 21.141 1.00 72.31 114 ASN A C 1
ATOM 937 O O . ASN A 1 114 ? -5.719 14.928 21.012 1.00 72.31 114 ASN A O 1
ATOM 941 N N . ASN A 1 115 ? -3.747 13.929 20.691 1.00 74.06 115 ASN A N 1
ATOM 942 C CA . ASN A 1 115 ? -3.083 15.024 19.993 1.00 74.06 115 ASN A CA 1
ATOM 943 C C . ASN A 1 115 ? -2.100 14.473 18.939 1.00 74.06 115 ASN A C 1
A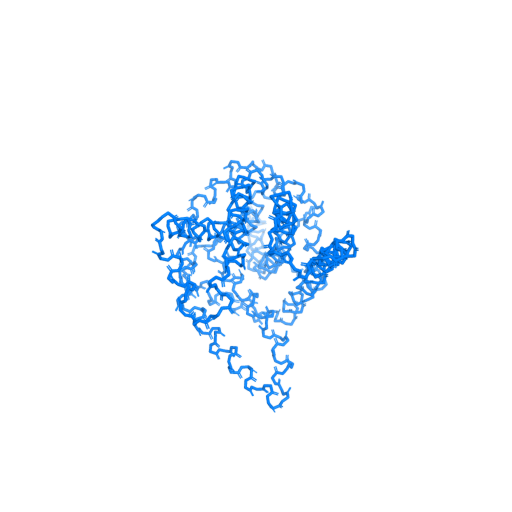TOM 945 O O . ASN A 1 115 ? -2.002 13.263 18.715 1.00 74.06 115 ASN A O 1
ATOM 949 N N . ASN A 1 116 ? -1.399 15.374 18.253 1.00 77.56 116 ASN A N 1
ATOM 950 C CA . ASN A 1 116 ? -0.356 15.059 17.278 1.00 77.56 116 ASN A CA 1
ATOM 951 C C . ASN A 1 116 ? 1.030 15.558 17.712 1.00 77.56 116 ASN A C 1
ATOM 953 O O . ASN A 1 116 ? 1.876 15.788 16.850 1.00 77.56 116 ASN A O 1
ATOM 957 N N . ASP A 1 117 ? 1.266 15.713 19.017 1.00 81.38 117 ASP A N 1
ATOM 958 C CA . ASP A 1 117 ? 2.515 16.277 19.552 1.00 81.38 117 ASP A CA 1
ATOM 959 C C . ASP A 1 117 ? 3.667 15.254 19.616 1.00 81.38 117 ASP A C 1
ATOM 961 O O . ASP A 1 117 ? 4.756 15.552 20.108 1.00 81.38 117 ASP A O 1
ATOM 965 N N . PHE A 1 118 ? 3.463 14.050 19.077 1.00 87.00 118 PHE A N 1
ATOM 966 C CA . PHE A 1 118 ? 4.485 13.012 19.009 1.00 87.00 118 PHE A CA 1
ATOM 967 C C . PHE A 1 118 ? 5.465 13.211 17.854 1.00 87.00 118 PHE A C 1
ATOM 969 O O . PHE A 1 118 ? 5.128 13.598 16.736 1.00 87.00 118 PHE A O 1
ATOM 976 N N . THR A 1 119 ? 6.718 12.847 18.094 1.00 88.62 119 THR A N 1
ATOM 977 C CA . THR A 1 119 ? 7.792 13.017 17.110 1.00 88.62 119 THR A CA 1
ATOM 978 C C . THR A 1 119 ? 7.990 11.795 16.205 1.00 88.62 119 THR A C 1
ATOM 980 O O . THR A 1 119 ? 7.564 10.677 16.500 1.00 88.62 119 THR A O 1
ATOM 983 N N . ALA A 1 120 ? 8.755 11.959 15.115 1.00 87.31 120 ALA A N 1
ATOM 984 C CA . ALA A 1 120 ? 9.171 10.838 14.261 1.00 87.31 120 ALA A CA 1
ATOM 985 C C . ALA A 1 120 ? 9.898 9.720 15.039 1.00 87.31 120 ALA A C 1
ATOM 987 O O . ALA A 1 120 ? 9.801 8.547 14.679 1.00 87.31 120 ALA A O 1
ATOM 988 N N . LYS A 1 121 ? 10.605 10.074 16.124 1.00 88.69 121 LYS A N 1
ATOM 989 C CA . LYS A 1 121 ? 11.301 9.114 16.992 1.00 88.69 121 LYS A CA 1
ATOM 990 C C . LYS A 1 121 ? 10.320 8.219 17.747 1.00 88.69 121 LYS A C 1
ATOM 992 O O . LYS A 1 121 ? 10.582 7.026 17.872 1.00 88.69 121 LYS A O 1
ATOM 997 N N . GLU A 1 122 ? 9.204 8.768 18.219 1.00 88.88 122 GLU A N 1
ATOM 998 C CA . GLU A 1 122 ? 8.161 8.002 18.908 1.00 88.88 122 GLU A CA 1
ATOM 999 C C . GLU A 1 122 ? 7.447 7.050 17.956 1.00 88.88 122 GLU A C 1
ATOM 1001 O O . GLU A 1 122 ? 7.330 5.867 18.264 1.00 88.88 122 GLU A O 1
ATOM 1006 N N . VAL A 1 123 ? 7.080 7.515 16.755 1.00 89.69 123 VAL A N 1
ATOM 1007 C CA . VAL A 1 123 ? 6.483 6.636 15.735 1.00 89.69 123 VAL A CA 1
ATOM 1008 C C . VAL A 1 123 ? 7.434 5.495 15.379 1.00 89.69 123 VAL A C 1
ATOM 1010 O O . VAL A 1 123 ? 7.030 4.333 15.337 1.00 89.69 123 VAL A O 1
ATOM 1013 N N . LEU A 1 124 ? 8.722 5.799 15.187 1.00 87.94 124 LEU A N 1
ATOM 1014 C CA . LEU A 1 124 ? 9.731 4.788 14.888 1.00 87.94 124 LEU A CA 1
ATOM 1015 C C . LEU A 1 124 ? 9.947 3.817 16.057 1.00 87.94 124 LEU A C 1
ATOM 1017 O O . LEU A 1 124 ? 10.163 2.627 15.828 1.00 87.94 124 LEU A O 1
ATOM 1021 N N . LYS A 1 125 ? 9.876 4.292 17.305 1.00 91.75 125 LYS A N 1
ATOM 1022 C CA . LYS A 1 125 ? 9.941 3.442 18.501 1.00 91.75 125 LYS A CA 1
ATOM 1023 C C . LYS A 1 125 ? 8.768 2.462 18.524 1.00 91.75 125 LYS A C 1
ATOM 1025 O O . LYS A 1 125 ? 9.006 1.260 18.625 1.00 91.75 125 LYS A O 1
ATOM 1030 N N . THR A 1 126 ? 7.541 2.950 18.343 1.00 90.50 126 THR A N 1
ATOM 1031 C CA . THR A 1 126 ? 6.325 2.122 18.279 1.00 90.50 126 THR A CA 1
ATOM 1032 C C . THR A 1 126 ? 6.392 1.110 17.134 1.00 90.50 126 THR A C 1
ATOM 1034 O O . THR A 1 126 ? 6.051 -0.062 17.311 1.00 90.50 126 THR A O 1
ATOM 1037 N N . PHE A 1 127 ? 6.906 1.526 15.972 1.00 90.94 127 PHE A N 1
ATOM 1038 C CA . PHE A 1 127 ? 7.133 0.647 14.826 1.00 90.94 127 PHE A CA 1
ATOM 1039 C C . PHE A 1 127 ? 8.140 -0.463 15.139 1.00 90.94 127 PHE A C 1
ATOM 1041 O O . PHE A 1 127 ? 7.842 -1.638 14.944 1.00 90.94 127 PHE A O 1
ATOM 1048 N N . ARG A 1 128 ? 9.311 -0.116 15.688 1.00 88.88 128 ARG A N 1
ATOM 1049 C CA . ARG A 1 128 ? 10.356 -1.087 16.052 1.00 88.88 128 ARG A CA 1
ATOM 1050 C C . ARG A 1 128 ? 9.881 -2.080 17.108 1.00 88.88 128 ARG A C 1
ATOM 1052 O O . ARG A 1 128 ? 10.169 -3.264 16.989 1.00 88.88 128 ARG A O 1
ATOM 1059 N N . GLN A 1 129 ? 9.119 -1.626 18.100 1.00 92.12 129 GLN A N 1
ATOM 1060 C CA . GLN A 1 129 ? 8.512 -2.504 19.108 1.00 92.12 129 GLN A CA 1
ATOM 1061 C C . GLN A 1 129 ? 7.484 -3.466 18.497 1.00 92.12 129 GLN A C 1
ATOM 1063 O O . GLN A 1 129 ? 7.312 -4.584 18.977 1.00 92.12 129 GLN A O 1
ATOM 1068 N N . SER A 1 130 ? 6.834 -3.054 17.408 1.00 92.25 130 SER A N 1
ATOM 1069 C CA . SER A 1 130 ? 5.818 -3.845 16.711 1.00 92.25 130 SER A CA 1
ATOM 1070 C C . SER A 1 130 ? 6.377 -4.666 15.545 1.00 92.25 130 SER A C 1
ATOM 1072 O O . SER A 1 130 ? 5.618 -5.420 14.944 1.00 92.25 130 SER A O 1
ATOM 1074 N N . ILE A 1 131 ? 7.678 -4.586 15.232 1.00 91.12 131 ILE A N 1
ATOM 1075 C CA . ILE A 1 131 ? 8.284 -5.227 14.047 1.00 91.12 131 ILE A CA 1
ATOM 1076 C C . ILE A 1 131 ? 7.994 -6.732 13.999 1.00 91.12 131 ILE A C 1
ATOM 1078 O O . ILE A 1 131 ? 7.631 -7.277 12.959 1.00 91.12 131 ILE A O 1
ATOM 1082 N N . TRP A 1 132 ? 8.079 -7.399 15.152 1.00 91.12 132 TRP A N 1
ATOM 1083 C CA . TRP A 1 132 ? 7.862 -8.837 15.247 1.00 91.12 132 TRP A CA 1
ATOM 1084 C C . TRP A 1 132 ? 6.387 -9.209 15.124 1.00 91.12 132 TRP A C 1
ATOM 1086 O O . TRP A 1 132 ? 6.057 -10.225 14.516 1.00 91.12 132 TRP A O 1
ATOM 1096 N N . LYS A 1 133 ? 5.493 -8.357 15.641 1.00 93.25 133 LYS A N 1
ATOM 1097 C CA . LYS A 1 133 ? 4.047 -8.483 15.431 1.00 93.25 133 LYS A CA 1
ATOM 1098 C C . LYS A 1 133 ? 3.722 -8.325 13.940 1.00 93.25 133 LYS A C 1
ATOM 1100 O O . LYS A 1 133 ? 3.099 -9.204 13.356 1.00 93.25 133 LYS A O 1
ATOM 1105 N N . ILE A 1 134 ? 4.225 -7.268 13.300 1.00 94.62 134 ILE A N 1
ATOM 1106 C CA . ILE A 1 134 ? 4.048 -7.001 11.864 1.00 94.62 134 ILE A CA 1
ATOM 1107 C C . ILE A 1 134 ? 4.486 -8.208 11.024 1.00 94.62 134 ILE A C 1
ATOM 1109 O O . ILE A 1 134 ? 3.732 -8.677 10.170 1.00 94.62 134 ILE A O 1
ATOM 1113 N N . PHE A 1 135 ? 5.676 -8.745 11.299 1.00 93.25 135 PHE A N 1
ATOM 111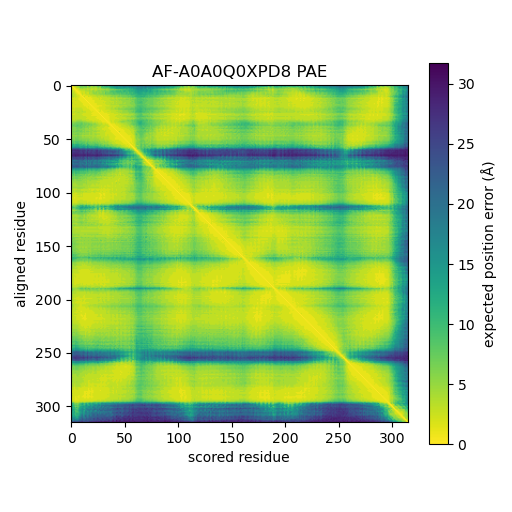4 C CA . PHE A 1 135 ? 6.217 -9.883 10.562 1.00 93.25 135 PHE A CA 1
ATOM 1115 C C . PHE A 1 135 ? 5.395 -11.164 10.772 1.00 93.25 135 PHE A C 1
ATOM 1117 O O . PHE A 1 135 ? 5.005 -11.807 9.798 1.00 93.25 135 PHE A O 1
ATOM 1124 N N . LYS A 1 136 ? 5.050 -11.500 12.025 1.00 93.69 136 LYS A N 1
ATOM 1125 C CA . LYS A 1 136 ? 4.205 -12.663 12.352 1.00 93.69 136 LYS A CA 1
ATOM 1126 C C . LYS A 1 136 ? 2.840 -12.603 11.674 1.00 93.69 136 LYS A C 1
ATOM 1128 O O . LYS A 1 136 ? 2.406 -13.601 11.104 1.00 93.69 136 LYS A O 1
ATOM 1133 N N . PHE A 1 137 ? 2.184 -11.444 11.715 1.00 95.19 137 PHE A N 1
ATOM 1134 C CA . PHE A 1 137 ? 0.894 -11.261 11.057 1.00 95.19 137 PHE A CA 1
ATOM 1135 C C . PHE A 1 137 ? 1.009 -11.442 9.545 1.00 95.19 137 PHE A C 1
ATOM 1137 O O . PHE A 1 137 ? 0.185 -12.126 8.950 1.00 95.19 137 PHE A O 1
ATOM 1144 N N . THR A 1 138 ? 2.061 -10.892 8.933 1.00 93.31 138 THR A N 1
ATOM 1145 C CA . THR A 1 138 ? 2.284 -11.004 7.484 1.00 93.31 138 THR A CA 1
ATOM 1146 C C . THR A 1 138 ? 2.515 -12.452 7.054 1.00 93.31 138 THR A C 1
ATOM 1148 O O . THR A 1 138 ? 1.948 -12.883 6.056 1.00 93.31 138 THR A O 1
ATOM 1151 N N . ILE A 1 139 ? 3.285 -13.230 7.823 1.00 94.00 139 ILE A N 1
ATOM 1152 C CA . ILE A 1 139 ? 3.461 -14.669 7.571 1.00 94.00 139 ILE A CA 1
ATOM 1153 C C . ILE A 1 139 ? 2.123 -15.406 7.695 1.00 94.00 139 ILE A C 1
ATOM 1155 O O . ILE A 1 139 ? 1.774 -16.186 6.812 1.00 94.00 139 ILE A O 1
ATOM 1159 N N . GLY A 1 140 ? 1.348 -15.139 8.751 1.00 94.12 140 GLY A N 1
ATOM 1160 C CA . GLY A 1 140 ? 0.016 -15.729 8.911 1.00 94.12 140 GLY A CA 1
ATOM 1161 C C . GLY A 1 140 ? -0.911 -15.387 7.740 1.00 94.12 140 GLY A C 1
ATOM 1162 O O . GLY A 1 140 ? -1.582 -16.262 7.198 1.00 94.12 140 GLY A O 1
ATOM 1163 N N . LEU A 1 141 ? -0.894 -14.133 7.286 1.00 94.00 141 LEU A N 1
ATOM 1164 C CA . LEU A 1 141 ? -1.661 -13.686 6.128 1.00 94.00 141 LEU A CA 1
ATOM 1165 C C . LEU A 1 141 ? -1.225 -14.414 4.846 1.00 94.00 141 LEU A C 1
ATOM 1167 O O . LEU A 1 141 ? -2.080 -14.870 4.092 1.00 94.00 141 LEU A O 1
ATOM 1171 N N . LEU A 1 142 ? 0.083 -14.565 4.619 1.00 93.06 142 LEU A N 1
ATOM 1172 C CA . LEU A 1 142 ? 0.643 -15.192 3.419 1.00 93.06 142 LEU A CA 1
ATOM 1173 C C . LEU A 1 142 ? 0.319 -16.688 3.311 1.00 93.06 142 LEU A C 1
ATOM 1175 O O . LEU A 1 142 ? 0.034 -17.163 2.218 1.00 93.06 142 LEU A O 1
ATOM 1179 N N . PHE A 1 143 ? 0.369 -17.433 4.417 1.00 94.50 143 PHE A N 1
ATOM 1180 C CA . PHE A 1 143 ? 0.200 -18.892 4.383 1.00 94.50 143 PHE A CA 1
ATOM 1181 C C . PHE A 1 143 ? -1.214 -19.373 4.705 1.00 94.50 143 PHE A C 1
ATOM 1183 O O . PHE A 1 143 ? -1.555 -20.497 4.352 1.00 94.50 143 PHE A O 1
ATOM 1190 N N . ILE A 1 144 ? -2.037 -18.559 5.370 1.00 94.25 144 ILE A N 1
ATOM 1191 C CA . ILE A 1 144 ? -3.382 -18.968 5.801 1.00 94.25 144 ILE A CA 1
ATOM 1192 C C . ILE A 1 144 ? -4.441 -18.213 5.005 1.00 94.25 144 ILE A C 1
ATOM 1194 O O . ILE A 1 144 ? -5.276 -18.820 4.338 1.00 94.25 144 ILE A O 1
ATOM 1198 N N . VAL A 1 145 ? -4.398 -16.881 5.049 1.00 93.50 145 VAL A N 1
ATOM 1199 C CA . VAL A 1 145 ? -5.454 -16.052 4.456 1.00 93.50 145 VAL A CA 1
ATOM 1200 C C . VAL A 1 145 ? -5.326 -16.020 2.937 1.00 93.50 145 VAL A C 1
ATOM 1202 O O . VAL A 1 145 ? -6.311 -16.264 2.253 1.00 93.50 145 VAL A O 1
ATOM 1205 N N . MET A 1 146 ? -4.130 -15.799 2.389 1.00 92.56 146 MET A N 1
ATOM 1206 C CA . MET A 1 146 ? -3.919 -15.709 0.939 1.00 92.56 146 MET A CA 1
ATOM 1207 C C . MET A 1 146 ? -4.381 -16.959 0.173 1.00 92.56 146 MET A C 1
ATOM 1209 O O . MET A 1 146 ? -5.147 -16.790 -0.774 1.00 92.56 146 MET A O 1
ATOM 1213 N N . PRO A 1 147 ? -4.031 -18.203 0.564 1.00 94.25 147 PRO A N 1
ATOM 1214 C CA . PRO A 1 147 ? -4.563 -19.394 -0.100 1.00 94.25 147 PRO A CA 1
ATOM 1215 C C . PRO A 1 147 ? -6.093 -19.469 -0.063 1.00 94.25 147 PRO A C 1
ATOM 1217 O O . PRO A 1 147 ? -6.717 -19.795 -1.071 1.00 94.25 147 PRO A O 1
ATOM 1220 N N . ALA A 1 148 ? -6.710 -19.102 1.065 1.00 93.12 148 ALA A N 1
ATOM 1221 C CA . ALA A 1 148 ? -8.165 -19.048 1.178 1.00 93.12 148 ALA A CA 1
ATOM 1222 C C . ALA A 1 148 ? -8.778 -17.983 0.248 1.00 93.12 148 ALA A C 1
ATOM 1224 O O . ALA A 1 148 ? -9.783 -18.251 -0.412 1.00 93.12 148 ALA A O 1
ATOM 1225 N N . LEU A 1 149 ? -8.150 -16.805 0.135 1.00 91.81 149 LEU A N 1
ATOM 1226 C CA . LEU A 1 149 ? -8.568 -15.758 -0.801 1.00 91.81 149 LEU A CA 1
ATOM 1227 C C . LEU A 1 149 ? -8.440 -16.211 -2.258 1.00 91.81 149 LEU A C 1
ATOM 1229 O O . LEU A 1 149 ? -9.333 -15.928 -3.049 1.00 91.81 149 LEU A O 1
ATOM 1233 N N . PHE A 1 150 ? -7.384 -16.946 -2.618 1.00 91.19 150 PHE A N 1
ATOM 1234 C CA . PHE A 1 150 ? -7.233 -17.498 -3.968 1.00 91.19 150 PHE A CA 1
ATOM 1235 C C . PHE A 1 150 ? -8.358 -18.470 -4.318 1.00 91.19 150 PHE A C 1
ATOM 1237 O O . PHE A 1 150 ? -8.956 -18.345 -5.386 1.00 91.19 150 PHE A O 1
ATOM 1244 N N . ILE A 1 151 ? -8.688 -19.397 -3.414 1.00 94.81 151 ILE A N 1
ATOM 1245 C CA . ILE A 1 151 ? -9.801 -20.338 -3.611 1.00 94.81 151 ILE A CA 1
ATOM 1246 C C . ILE A 1 151 ? -11.117 -19.571 -3.787 1.00 94.81 151 ILE A C 1
ATOM 1248 O O . ILE A 1 151 ? -11.888 -19.869 -4.700 1.00 94.81 151 ILE A O 1
ATOM 1252 N N . LEU A 1 152 ? -11.351 -18.550 -2.958 1.00 93.31 152 LEU A N 1
ATOM 1253 C CA . LEU A 1 152 ? -12.536 -17.704 -3.057 1.00 93.31 152 LEU A CA 1
ATOM 1254 C C . LEU A 1 152 ? -12.595 -16.957 -4.396 1.00 93.31 152 LEU A C 1
ATOM 1256 O O . LEU A 1 152 ? -13.629 -16.990 -5.051 1.00 93.31 152 LEU A O 1
ATOM 1260 N N . ILE A 1 153 ? -11.506 -16.323 -4.837 1.00 91.44 153 ILE A N 1
ATOM 1261 C CA . ILE A 1 153 ? -11.458 -15.592 -6.114 1.00 91.44 153 ILE A CA 1
ATOM 1262 C C . ILE A 1 153 ? -11.714 -16.533 -7.297 1.00 91.44 153 ILE A C 1
ATOM 1264 O O . ILE A 1 153 ? -12.474 -16.179 -8.195 1.00 91.44 153 ILE A O 1
ATOM 1268 N N . ILE A 1 154 ? -11.136 -17.738 -7.286 1.00 93.12 154 ILE A N 1
ATOM 1269 C CA . ILE A 1 154 ? -11.391 -18.756 -8.314 1.00 93.12 154 ILE A CA 1
ATOM 1270 C C . ILE A 1 154 ? -12.877 -19.130 -8.330 1.00 93.12 154 ILE A C 1
ATOM 1272 O O . ILE A 1 154 ? -13.492 -19.152 -9.395 1.00 93.12 154 ILE A O 1
ATOM 1276 N N . ALA A 1 155 ? -13.479 -19.369 -7.161 1.00 93.88 155 ALA A N 1
ATOM 1277 C CA . ALA A 1 155 ? -14.907 -19.654 -7.066 1.00 93.88 155 ALA A CA 1
ATOM 1278 C C . ALA A 1 155 ? -15.753 -18.493 -7.617 1.00 93.88 155 ALA A C 1
ATOM 1280 O O . ALA A 1 155 ? -16.617 -18.714 -8.462 1.00 93.88 155 ALA A O 1
ATOM 1281 N N . LEU A 1 156 ? -15.464 -17.251 -7.214 1.00 93.06 156 LEU A N 1
ATOM 1282 C CA . LEU A 1 156 ? -16.151 -16.051 -7.706 1.00 93.06 156 LEU A CA 1
ATOM 1283 C C . LEU A 1 156 ? -16.048 -15.900 -9.226 1.00 93.06 156 LEU A C 1
ATOM 1285 O O . LEU A 1 156 ? -17.037 -15.558 -9.873 1.00 93.06 156 LEU A O 1
ATOM 1289 N N . PHE A 1 157 ? -14.880 -16.199 -9.794 1.00 90.94 157 PHE A N 1
ATOM 1290 C CA . PHE A 1 157 ? -14.666 -16.187 -11.235 1.00 90.94 157 PHE A CA 1
ATOM 1291 C C . PHE A 1 157 ? -15.552 -17.214 -11.951 1.00 90.94 157 PHE A C 1
ATOM 1293 O O . PHE A 1 157 ? -16.193 -16.880 -12.945 1.00 90.94 157 PHE A O 1
ATOM 1300 N N . PHE A 1 158 ? -15.678 -18.437 -11.425 1.00 93.62 158 PHE A N 1
ATOM 1301 C CA . PHE A 1 158 ? -16.603 -19.424 -11.992 1.00 93.62 158 PHE A CA 1
ATOM 1302 C C . PHE A 1 158 ? -18.069 -18.979 -11.901 1.00 93.62 158 PHE A C 1
ATOM 1304 O O . PHE A 1 158 ? -18.843 -19.226 -12.826 1.00 93.62 158 PHE A O 1
ATOM 1311 N N . LEU A 1 159 ? -18.458 -18.260 -10.843 1.00 93.44 159 LEU A N 1
ATOM 1312 C CA . LEU A 1 159 ? -19.804 -17.686 -10.743 1.00 93.44 159 LEU A CA 1
ATOM 1313 C C . LEU A 1 159 ? -20.076 -16.603 -11.803 1.00 93.44 159 LEU A C 1
ATOM 1315 O O . LEU A 1 159 ? -21.242 -16.313 -12.081 1.00 93.44 159 LEU A O 1
ATOM 1319 N N . CYS A 1 160 ? -19.053 -16.012 -12.435 1.00 92.75 160 CYS A N 1
ATOM 1320 C CA . CYS A 1 160 ? -19.263 -15.063 -13.531 1.00 92.75 160 CYS A CA 1
ATOM 1321 C C . CYS A 1 160 ? -19.905 -15.720 -14.757 1.00 92.75 160 CYS A C 1
ATOM 1323 O O . CYS A 1 160 ? -20.652 -15.045 -15.463 1.00 92.75 160 CYS A O 1
ATOM 1325 N N . PHE A 1 161 ? -19.708 -17.028 -14.976 1.00 92.44 161 PHE A N 1
ATOM 1326 C CA . PHE A 1 161 ? -20.408 -17.757 -16.041 1.00 92.44 161 PHE A CA 1
ATOM 1327 C C . PHE A 1 161 ? -21.927 -17.778 -15.838 1.00 92.44 161 PHE A C 1
ATOM 1329 O O . PHE A 1 161 ? -22.676 -17.846 -16.808 1.00 92.44 161 PHE A O 1
ATOM 1336 N N . ALA A 1 162 ? -22.389 -17.655 -14.592 1.00 91.88 162 ALA A N 1
ATOM 1337 C CA . ALA A 1 162 ? -23.803 -17.551 -14.251 1.00 91.88 162 ALA A CA 1
ATOM 1338 C C . ALA A 1 162 ? -24.320 -16.096 -14.228 1.00 91.88 162 ALA A C 1
ATOM 1340 O O . ALA A 1 162 ? -25.427 -15.865 -13.750 1.00 91.88 162 ALA A O 1
ATOM 1341 N N . LEU A 1 163 ? -23.529 -15.108 -14.680 1.00 88.88 163 LEU A N 1
ATOM 1342 C CA . LEU A 1 163 ? -23.753 -13.649 -14.584 1.00 88.88 163 LEU A CA 1
ATOM 1343 C C . LEU A 1 163 ? -23.850 -13.082 -13.151 1.00 88.88 163 LEU A C 1
ATOM 1345 O O . LEU A 1 163 ? -23.473 -11.933 -12.923 1.00 88.88 163 LEU A O 1
ATOM 1349 N N . VAL A 1 164 ? -24.259 -13.886 -12.164 1.00 92.44 164 VAL A N 1
ATOM 1350 C CA . VAL A 1 164 ? -24.340 -13.521 -10.737 1.00 92.44 164 VAL A CA 1
ATOM 1351 C C . VAL A 1 164 ? -22.961 -13.223 -10.135 1.00 92.44 164 VAL A C 1
ATOM 1353 O O . VAL A 1 164 ? -22.857 -12.432 -9.200 1.00 92.44 164 VAL A O 1
ATOM 1356 N N . GLY A 1 165 ? -21.882 -13.795 -10.681 1.00 89.88 165 GLY A N 1
ATOM 1357 C CA . GLY A 1 165 ? -20.528 -13.555 -10.175 1.00 89.88 165 GLY A CA 1
ATOM 1358 C C . GLY A 1 165 ? -20.049 -12.110 -10.316 1.00 89.88 165 GLY A C 1
ATOM 1359 O O . GLY A 1 165 ? -19.296 -11.652 -9.465 1.00 89.88 165 GLY A O 1
ATOM 1360 N N . ILE A 1 166 ? -20.504 -11.358 -11.329 1.00 91.25 166 ILE A N 1
ATOM 1361 C CA . ILE A 1 166 ? -20.033 -9.978 -11.552 1.00 91.25 166 ILE A CA 1
ATOM 1362 C C . ILE A 1 166 ? -20.444 -9.049 -10.390 1.00 91.25 166 ILE A C 1
ATOM 1364 O O . ILE A 1 166 ? -19.548 -8.469 -9.772 1.00 91.25 166 ILE A O 1
ATOM 1368 N N . PRO A 1 167 ? -21.738 -8.931 -10.013 1.00 92.31 167 PRO A N 1
ATOM 1369 C CA . PRO A 1 167 ? -22.132 -8.175 -8.821 1.00 92.31 167 PRO A CA 1
ATOM 1370 C C . PRO A 1 167 ? -21.435 -8.656 -7.545 1.00 92.31 167 PRO A C 1
ATOM 1372 O O . PRO A 1 167 ? -21.073 -7.850 -6.689 1.00 92.31 167 PRO A O 1
ATOM 1375 N N . LEU A 1 168 ? -21.217 -9.969 -7.426 1.00 93.44 168 LEU A N 1
ATOM 1376 C CA . LEU A 1 168 ? -20.614 -10.559 -6.237 1.00 93.44 168 LEU A CA 1
ATOM 1377 C C . LEU A 1 168 ? -19.142 -10.158 -6.091 1.00 93.44 168 LEU A C 1
ATOM 1379 O O . LEU A 1 168 ? -18.720 -9.827 -4.990 1.00 93.44 168 LEU A O 1
ATOM 1383 N N . ILE A 1 169 ? -18.383 -10.095 -7.189 1.00 92.31 169 ILE A N 1
ATOM 1384 C CA . ILE A 1 169 ? -16.994 -9.610 -7.187 1.00 92.31 169 ILE A CA 1
ATOM 1385 C C . ILE A 1 169 ? -16.915 -8.138 -6.766 1.00 92.31 169 ILE A C 1
ATOM 1387 O O . ILE A 1 169 ? -16.033 -7.783 -5.982 1.00 92.31 169 ILE A O 1
ATOM 1391 N N . ILE A 1 170 ? -17.843 -7.295 -7.239 1.00 93.06 170 ILE A N 1
ATOM 1392 C CA . ILE A 1 170 ? -17.880 -5.860 -6.902 1.00 93.06 170 ILE A CA 1
ATOM 1393 C C . ILE A 1 170 ? -17.994 -5.650 -5.388 1.00 93.06 170 ILE A C 1
ATOM 1395 O O . ILE A 1 170 ? -17.353 -4.753 -4.850 1.00 93.06 170 ILE A O 1
ATOM 1399 N N . VAL A 1 171 ? -18.767 -6.493 -4.699 1.00 95.38 171 VAL A N 1
ATOM 1400 C CA . VAL A 1 171 ? -18.894 -6.460 -3.234 1.00 95.38 171 VAL A CA 1
ATOM 1401 C C . VAL A 1 171 ? -17.733 -7.196 -2.557 1.00 95.38 171 VAL A C 1
ATOM 1403 O O . VAL A 1 171 ? -17.198 -6.722 -1.560 1.00 95.38 171 VAL A O 1
ATOM 1406 N N . ALA A 1 172 ? -17.289 -8.329 -3.104 1.00 94.69 172 ALA A N 1
ATOM 1407 C CA . ALA A 1 172 ? -16.266 -9.163 -2.482 1.00 94.69 172 ALA A CA 1
ATOM 1408 C C . ALA A 1 172 ? -14.907 -8.460 -2.375 1.00 94.69 172 ALA A C 1
ATOM 1410 O O . ALA A 1 172 ? -14.270 -8.557 -1.332 1.00 94.69 172 ALA A O 1
ATOM 1411 N N . ILE A 1 173 ? -14.460 -7.734 -3.407 1.00 94.00 173 ILE A N 1
ATOM 1412 C CA . ILE A 1 173 ? -13.168 -7.024 -3.385 1.00 94.00 173 ILE A CA 1
ATOM 1413 C C . ILE A 1 173 ? -13.057 -6.067 -2.180 1.00 94.00 173 ILE A C 1
ATOM 1415 O O . ILE A 1 173 ? -12.134 -6.244 -1.377 1.00 94.00 173 ILE A O 1
ATOM 1419 N N . PRO A 1 174 ? -13.971 -5.092 -1.993 1.00 96.06 174 PRO A N 1
ATOM 1420 C CA . PRO A 1 174 ? -13.919 -4.206 -0.838 1.00 96.06 174 PRO A CA 1
ATOM 1421 C C . PRO A 1 174 ? -14.149 -4.958 0.479 1.00 96.06 174 PRO A C 1
ATOM 1423 O O . PRO A 1 174 ? -13.481 -4.642 1.458 1.00 96.06 174 PRO A O 1
ATOM 1426 N N . THR A 1 175 ? -14.989 -6.003 0.513 1.00 96.62 175 THR A N 1
ATOM 1427 C CA . THR A 1 175 ? -15.148 -6.847 1.712 1.00 96.62 175 THR A CA 1
ATOM 1428 C C . THR A 1 175 ? -13.847 -7.504 2.150 1.00 96.62 175 THR A C 1
ATOM 1430 O O . THR A 1 175 ? -13.490 -7.425 3.324 1.00 96.62 175 THR A O 1
ATOM 1433 N N . LEU A 1 176 ? -13.120 -8.133 1.230 1.00 95.50 176 LEU A N 1
ATOM 1434 C CA . LEU A 1 176 ? -11.865 -8.815 1.537 1.00 95.50 176 LEU A CA 1
ATOM 1435 C C . LEU A 1 176 ? -10.782 -7.830 1.966 1.00 95.50 176 LEU A C 1
ATOM 1437 O O . LEU A 1 176 ? -10.076 -8.077 2.943 1.00 95.50 176 LEU A O 1
ATOM 1441 N N . PHE A 1 177 ? -10.684 -6.697 1.272 1.00 95.62 177 PHE A N 1
ATOM 1442 C CA . PHE A 1 177 ? -9.762 -5.632 1.639 1.00 95.62 177 PHE A CA 1
ATOM 1443 C C . PHE A 1 177 ? -10.032 -5.115 3.055 1.00 95.62 177 PHE A C 1
ATOM 1445 O O . PHE A 1 177 ? -9.120 -5.082 3.882 1.00 95.62 177 PHE A O 1
ATOM 1452 N N . THR A 1 178 ? -11.283 -4.760 3.357 1.00 97.19 178 THR A N 1
ATOM 1453 C CA . THR A 1 178 ? -11.668 -4.264 4.679 1.00 97.19 178 THR A CA 1
ATOM 1454 C C . THR A 1 178 ? -11.437 -5.316 5.748 1.00 97.19 178 THR A C 1
ATOM 1456 O O . THR A 1 178 ? -10.839 -5.016 6.776 1.00 97.19 178 THR A O 1
ATOM 1459 N N . PHE A 1 179 ? -11.824 -6.567 5.500 1.00 97.12 179 PHE A N 1
ATOM 1460 C CA . PHE A 1 179 ? -11.593 -7.665 6.433 1.00 97.12 179 PHE A CA 1
ATOM 1461 C C . PHE A 1 179 ? -10.108 -7.815 6.795 1.00 97.12 179 PHE A C 1
ATOM 1463 O O . PHE A 1 179 ? -9.763 -7.865 7.978 1.00 97.12 179 PHE A O 1
ATOM 1470 N N . VAL A 1 180 ? -9.214 -7.828 5.799 1.00 96.44 180 VAL A N 1
ATOM 1471 C CA . VAL A 1 180 ? -7.763 -7.928 6.027 1.00 96.44 180 VAL A CA 1
ATOM 1472 C C . VAL A 1 180 ? -7.242 -6.713 6.795 1.00 96.44 180 VAL A C 1
ATOM 1474 O O . VAL A 1 180 ? -6.482 -6.873 7.753 1.00 96.44 180 VAL A O 1
ATOM 1477 N N . HIS A 1 181 ? -7.668 -5.504 6.427 1.00 96.50 181 HIS A N 1
ATOM 1478 C CA . HIS A 1 181 ? -7.218 -4.289 7.099 1.00 96.50 181 HIS A CA 1
ATOM 1479 C C . HIS A 1 181 ? -7.719 -4.188 8.540 1.00 96.50 181 HIS A C 1
ATOM 1481 O O . HIS A 1 181 ? -6.907 -3.925 9.424 1.00 96.50 181 HIS A O 1
ATOM 1487 N N . LEU A 1 182 ? -8.999 -4.449 8.814 1.00 96.88 182 LEU A N 1
ATOM 1488 C CA . LEU A 1 182 ? -9.533 -4.451 10.180 1.00 96.88 182 LEU A CA 1
ATOM 1489 C C . LEU A 1 182 ? -8.876 -5.539 11.037 1.00 96.88 182 LEU A C 1
ATOM 1491 O O . LEU A 1 182 ? -8.576 -5.295 12.205 1.00 96.88 182 LEU A O 1
ATOM 1495 N N . SER A 1 183 ? -8.561 -6.699 10.451 1.00 96.94 183 SER A N 1
ATOM 1496 C CA . SER A 1 183 ? -7.797 -7.751 11.139 1.00 96.94 183 SER A CA 1
ATOM 1497 C C . SER A 1 183 ? -6.416 -7.251 11.540 1.00 96.94 183 SER A C 1
ATOM 1499 O O . SER A 1 183 ? -5.946 -7.504 12.648 1.00 96.94 183 SER A O 1
ATOM 1501 N N . TYR A 1 184 ? -5.767 -6.499 10.653 1.00 96.25 184 TYR A N 1
ATOM 1502 C CA . TYR A 1 184 ? -4.440 -5.969 10.910 1.00 96.25 184 TYR A CA 1
ATOM 1503 C C . TYR A 1 184 ? -4.449 -4.825 11.932 1.00 96.25 184 TYR A C 1
ATOM 1505 O O . TYR A 1 184 ? -3.590 -4.785 12.817 1.00 96.25 184 TYR A O 1
ATOM 1513 N N . TYR A 1 185 ? -5.454 -3.944 11.869 1.00 96.19 185 TYR A N 1
ATOM 1514 C CA . TYR A 1 185 ? -5.718 -2.944 12.903 1.00 96.19 185 TYR A CA 1
ATOM 1515 C C . TYR A 1 185 ? -5.908 -3.617 14.260 1.00 96.19 185 TYR A C 1
ATOM 1517 O O . TYR A 1 185 ? -5.213 -3.256 15.210 1.00 96.19 185 TYR A O 1
ATOM 1525 N N . SER A 1 186 ? -6.762 -4.637 14.344 1.00 95.31 186 SER A N 1
ATOM 1526 C CA . SER A 1 186 ? -6.999 -5.368 15.588 1.00 95.31 186 SER A CA 1
ATOM 1527 C C . SER A 1 186 ? -5.723 -6.004 16.142 1.00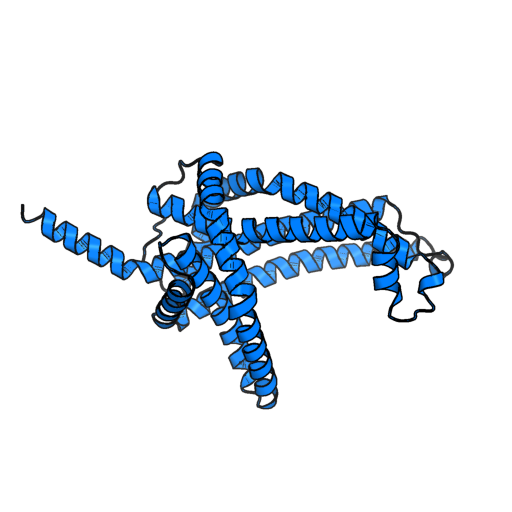 95.31 186 SER A C 1
ATOM 1529 O O . SER A 1 186 ? -5.404 -5.813 17.311 1.00 95.31 186 SER A O 1
ATOM 1531 N N . TYR A 1 187 ? -4.922 -6.646 15.293 1.00 95.94 187 TYR A N 1
ATOM 1532 C CA . TYR A 1 187 ? -3.685 -7.309 15.708 1.00 95.94 187 TYR A CA 1
ATOM 1533 C C . TYR A 1 187 ? -2.581 -6.346 16.188 1.00 95.94 187 TYR A C 1
ATOM 1535 O O . TYR A 1 187 ? -1.789 -6.673 17.075 1.00 95.94 187 TYR A O 1
ATOM 1543 N N . LEU A 1 188 ? -2.469 -5.158 15.580 1.00 94.62 188 LEU A N 1
ATOM 1544 C CA . LEU A 1 188 ? -1.418 -4.189 15.925 1.00 94.62 188 LEU A CA 1
ATOM 1545 C C . LEU A 1 188 ? -1.820 -3.222 17.041 1.00 94.62 188 LEU A C 1
ATOM 1547 O O . LEU A 1 188 ? -0.956 -2.706 17.767 1.00 94.62 188 LEU A O 1
ATOM 1551 N N . THR A 1 189 ? -3.111 -2.926 17.165 1.00 91.62 189 THR A N 1
ATOM 1552 C CA . THR A 1 189 ? -3.607 -1.966 18.156 1.00 91.62 189 THR A CA 1
ATOM 1553 C C . THR A 1 189 ? -3.928 -2.632 19.486 1.00 91.62 189 THR A C 1
ATOM 1555 O O . THR A 1 189 ? -3.596 -2.047 20.518 1.00 91.62 189 THR A O 1
ATOM 1558 N N . GLU A 1 190 ? -4.432 -3.865 19.467 1.00 87.31 190 GLU A N 1
ATOM 1559 C CA . GLU A 1 190 ? -4.859 -4.621 20.645 1.00 87.31 190 GLU A CA 1
ATOM 1560 C C . GLU A 1 190 ? -3.925 -5.811 20.919 1.00 87.31 190 GLU A C 1
ATOM 1562 O O . GLU A 1 190 ? -3.057 -6.163 20.116 1.00 87.31 190 GLU A O 1
ATOM 1567 N N . GLU A 1 191 ? -4.068 -6.437 22.085 1.00 85.81 191 GLU A N 1
ATOM 1568 C CA . GLU A 1 191 ? -3.303 -7.633 22.468 1.00 85.81 191 GLU A CA 1
ATOM 1569 C C . GLU A 1 191 ? -3.979 -8.931 21.999 1.00 85.81 191 GLU A C 1
ATOM 1571 O O . GLU A 1 191 ? -4.031 -9.913 22.730 1.00 85.81 191 GLU A O 1
ATOM 1576 N N . LYS A 1 192 ? -4.504 -8.940 20.768 1.00 90.31 192 LYS A N 1
ATOM 1577 C CA . LYS A 1 192 ? -5.187 -10.102 20.183 1.00 90.31 192 LYS A CA 1
ATOM 1578 C C . LYS A 1 192 ? -4.225 -11.029 19.447 1.00 90.31 192 LYS A C 1
ATOM 1580 O O . LYS A 1 192 ? -3.275 -10.590 18.792 1.00 90.31 192 LYS A O 1
ATOM 1585 N N . SER A 1 193 ? -4.490 -12.333 19.513 1.00 94.00 193 SER A N 1
ATOM 1586 C CA . SER A 1 193 ? -3.792 -13.331 18.697 1.00 94.00 193 SER A CA 1
ATOM 1587 C C . SER A 1 193 ? -4.200 -13.235 17.217 1.00 94.00 193 SER A C 1
ATOM 1589 O O . SER A 1 193 ? -5.114 -12.494 16.847 1.00 94.00 193 SER A O 1
ATOM 1591 N N . PHE A 1 194 ? -3.506 -13.957 16.328 1.00 95.38 194 PHE A N 1
ATOM 1592 C CA . PHE A 1 194 ? -3.763 -13.886 14.881 1.00 95.38 194 PHE A CA 1
ATOM 1593 C C . PHE A 1 194 ? -5.216 -14.249 14.534 1.00 95.38 194 PHE A C 1
ATOM 1595 O O . PHE A 1 194 ? -5.911 -13.463 13.894 1.00 95.38 194 PHE A O 1
ATOM 1602 N N . PHE A 1 195 ? -5.699 -15.401 15.008 1.00 96.12 195 PHE A N 1
ATOM 1603 C CA . PHE A 1 195 ? -7.066 -15.856 14.738 1.00 96.12 195 PHE A CA 1
ATOM 1604 C C . PHE A 1 195 ? -8.122 -15.038 15.485 1.00 96.12 195 PHE A C 1
ATOM 1606 O O . PHE A 1 195 ? -9.188 -14.781 14.931 1.00 96.12 195 PHE A O 1
ATOM 1613 N N . GLU A 1 196 ? -7.823 -14.566 16.698 1.00 96.56 196 GLU A N 1
ATOM 1614 C CA . GLU A 1 196 ? -8.700 -13.628 17.411 1.00 96.56 196 GLU A CA 1
ATOM 1615 C C . GLU A 1 196 ? -8.882 -12.325 16.636 1.00 96.56 196 GLU A C 1
ATOM 1617 O O . GLU A 1 196 ? -9.990 -11.802 16.571 1.00 96.56 196 GLU A O 1
ATOM 1622 N N . SER A 1 197 ? -7.815 -11.821 16.013 1.00 96.69 197 SER A N 1
ATOM 1623 C CA . SER A 1 197 ? -7.863 -10.592 15.217 1.00 96.69 197 SER A CA 1
ATOM 1624 C C . SER A 1 197 ? -8.691 -10.773 13.944 1.00 96.69 197 SER A C 1
ATOM 1626 O O . SER A 1 197 ? -9.480 -9.894 13.605 1.00 96.69 197 SER A O 1
ATOM 1628 N N . LEU A 1 198 ? -8.568 -11.930 13.276 1.00 96.50 198 LEU A N 1
ATOM 1629 C CA . LEU A 1 198 ? -9.421 -12.294 12.138 1.00 96.50 198 LEU A CA 1
ATOM 1630 C C . LEU A 1 198 ? -10.897 -12.386 12.554 1.00 96.50 198 LEU A C 1
ATOM 1632 O O . LEU A 1 198 ? -11.767 -11.819 11.897 1.00 96.50 198 LEU A O 1
ATOM 1636 N N . ASN A 1 199 ? -11.192 -13.070 13.662 1.00 96.31 199 ASN A N 1
ATOM 1637 C CA . ASN A 1 199 ? -12.561 -13.203 14.155 1.00 96.31 199 ASN A CA 1
ATOM 1638 C C . ASN A 1 199 ? -13.149 -11.850 14.581 1.00 96.31 199 ASN A C 1
ATOM 1640 O O . ASN A 1 199 ? -14.297 -11.542 14.277 1.00 96.31 199 ASN A O 1
ATOM 1644 N N . HIS A 1 200 ? -12.352 -11.009 15.241 1.00 95.31 200 HIS A N 1
ATOM 1645 C CA . HIS A 1 200 ? -12.782 -9.671 15.619 1.00 95.31 200 HIS A CA 1
ATOM 1646 C C . HIS A 1 200 ? -13.120 -8.822 14.392 1.00 95.31 200 HIS A C 1
ATOM 1648 O O . HIS A 1 200 ? -14.189 -8.225 14.342 1.00 95.31 200 HIS A O 1
ATOM 1654 N N . ALA A 1 201 ? -12.267 -8.830 13.367 1.00 95.50 201 ALA A N 1
ATOM 1655 C CA . ALA A 1 201 ? -12.551 -8.133 12.119 1.00 95.50 201 ALA A CA 1
ATOM 1656 C C . ALA A 1 201 ? -13.827 -8.639 11.441 1.00 95.50 201 ALA A C 1
ATOM 1658 O O . ALA A 1 201 ? -14.599 -7.840 10.925 1.00 95.50 201 ALA A O 1
ATOM 1659 N N . TYR A 1 202 ? -14.078 -9.949 11.469 1.00 94.81 202 TYR A N 1
ATOM 1660 C CA . TYR A 1 202 ? -15.319 -10.522 10.952 1.00 94.81 202 TYR A CA 1
ATOM 1661 C C . TYR A 1 202 ? -16.562 -9.996 11.681 1.00 94.81 202 TYR A C 1
ATOM 1663 O O . TYR A 1 202 ? -17.555 -9.673 11.029 1.00 94.81 202 TYR A O 1
ATOM 1671 N N . ILE A 1 203 ? -16.502 -9.886 13.012 1.00 95.12 203 ILE A N 1
ATOM 1672 C CA . ILE A 1 203 ? -17.586 -9.320 13.826 1.00 95.12 203 ILE A CA 1
ATOM 1673 C C . ILE A 1 203 ? -17.814 -7.850 13.452 1.00 95.12 203 ILE A C 1
ATOM 1675 O O . ILE A 1 203 ? -18.943 -7.486 13.135 1.00 95.12 203 ILE A O 1
ATOM 1679 N N . LEU A 1 204 ? -16.746 -7.045 13.384 1.00 94.06 204 LEU A N 1
ATOM 1680 C CA . LEU A 1 204 ? -16.830 -5.626 13.014 1.00 94.06 204 LEU A CA 1
ATOM 1681 C C . LEU A 1 204 ? -17.416 -5.431 11.605 1.00 94.06 204 LEU A C 1
ATOM 1683 O O . LEU A 1 204 ? -18.337 -4.644 11.418 1.00 94.06 204 LEU A O 1
ATOM 1687 N N . VAL A 1 205 ? -16.940 -6.181 10.602 1.00 94.38 205 VAL A N 1
ATOM 1688 C CA . VAL A 1 205 ? -17.465 -6.091 9.223 1.00 94.38 205 VAL A CA 1
ATOM 1689 C C . VAL A 1 205 ? -18.959 -6.418 9.163 1.00 94.38 205 VAL A C 1
ATOM 1691 O O . VAL A 1 205 ? -19.671 -5.863 8.331 1.00 94.38 205 VAL A O 1
ATOM 1694 N N . LYS A 1 206 ? -19.446 -7.324 10.014 1.00 94.00 206 LYS A N 1
ATOM 1695 C CA . LYS A 1 206 ? -20.862 -7.702 10.050 1.00 94.00 206 LYS A CA 1
ATOM 1696 C C . LYS A 1 206 ? -21.759 -6.684 10.743 1.00 94.00 206 LYS A C 1
ATOM 1698 O O . LYS A 1 206 ? -22.937 -6.635 10.403 1.00 94.00 206 LYS A O 1
ATOM 1703 N N . GLU A 1 207 ? -21.223 -5.926 11.693 1.00 92.62 207 GLU A N 1
ATOM 1704 C CA . GLU A 1 207 ? -21.970 -4.962 12.504 1.00 92.62 207 GLU A CA 1
ATOM 1705 C C . GLU A 1 207 ? -22.648 -3.891 11.639 1.00 92.62 207 GLU A C 1
ATOM 1707 O O . GLU A 1 207 ? -23.852 -3.673 11.755 1.00 92.62 207 GLU A O 1
ATOM 1712 N N . ASP A 1 208 ? -21.903 -3.300 10.701 1.00 92.62 208 ASP A N 1
ATOM 1713 C CA . ASP A 1 208 ? -22.432 -2.345 9.722 1.00 92.62 208 ASP A CA 1
ATOM 1714 C C . ASP A 1 208 ? -21.861 -2.618 8.325 1.00 92.62 208 ASP A C 1
ATOM 1716 O O . ASP A 1 208 ? -21.079 -1.842 7.764 1.00 92.62 208 ASP A O 1
ATOM 1720 N N . PHE A 1 209 ? -22.232 -3.777 7.770 1.00 94.62 209 PHE A N 1
ATOM 1721 C CA . PHE A 1 209 ? -21.678 -4.286 6.514 1.00 94.62 209 PHE A CA 1
ATOM 1722 C C . PHE A 1 209 ? -21.826 -3.299 5.353 1.00 94.62 209 PHE A C 1
ATOM 1724 O O . PHE A 1 209 ? -20.843 -2.952 4.702 1.00 94.62 209 PHE A O 1
ATOM 1731 N N . TRP A 1 210 ? -23.038 -2.819 5.075 1.00 95.44 210 TRP A N 1
ATOM 1732 C CA . TRP A 1 210 ? -23.288 -2.021 3.872 1.00 95.44 210 TRP A CA 1
ATOM 1733 C C . TRP A 1 210 ? -22.619 -0.649 3.920 1.00 95.44 210 TRP A C 1
ATOM 1735 O O . TRP A 1 210 ? -22.050 -0.227 2.912 1.00 95.44 210 TRP A O 1
ATOM 1745 N N . SER A 1 211 ? -22.621 0.022 5.074 1.00 95.56 211 SER A N 1
ATOM 1746 C CA . SER A 1 211 ? -21.950 1.319 5.205 1.00 95.56 211 SER A CA 1
ATOM 1747 C C . SER A 1 211 ? -20.434 1.164 5.135 1.00 95.56 211 SER A C 1
ATOM 1749 O O . SER A 1 211 ? -19.769 1.930 4.437 1.00 95.56 211 SER A O 1
ATOM 1751 N N . THR A 1 212 ? -19.896 0.135 5.793 1.00 95.56 212 THR A N 1
ATOM 1752 C CA . THR A 1 212 ? -18.459 -0.160 5.845 1.00 95.56 212 THR A CA 1
ATOM 1753 C C . THR A 1 212 ? -17.905 -0.545 4.473 1.00 95.56 212 THR A C 1
ATOM 1755 O O . THR A 1 212 ? -16.913 0.028 4.006 1.00 95.56 212 THR A O 1
ATOM 1758 N N . ILE A 1 213 ? -18.560 -1.490 3.793 1.00 97.31 213 ILE A N 1
ATOM 1759 C CA . ILE A 1 213 ? -18.137 -1.964 2.472 1.00 97.31 213 ILE A CA 1
ATOM 1760 C C . ILE A 1 213 ? -18.404 -0.902 1.407 1.00 97.31 213 ILE A C 1
ATOM 1762 O O . ILE A 1 213 ? -17.539 -0.664 0.566 1.00 97.31 213 ILE A O 1
ATOM 1766 N N . GLY A 1 214 ? -19.543 -0.207 1.476 1.00 96.75 214 GLY A N 1
ATOM 1767 C CA . GLY A 1 214 ? -19.872 0.893 0.570 1.00 96.75 214 GLY A CA 1
ATOM 1768 C C . GLY A 1 214 ? -18.868 2.043 0.657 1.00 96.75 214 GLY A C 1
ATOM 1769 O O . GLY A 1 214 ? -18.354 2.484 -0.370 1.00 96.75 214 GLY A O 1
ATOM 1770 N N . ALA A 1 215 ? -18.515 2.485 1.868 1.00 96.75 215 ALA A N 1
ATOM 1771 C CA . ALA A 1 215 ? -17.501 3.520 2.056 1.00 96.75 215 ALA A CA 1
ATOM 1772 C C . ALA A 1 215 ? -16.125 3.074 1.540 1.00 96.75 215 ALA A C 1
ATOM 1774 O O . ALA A 1 215 ? -15.484 3.808 0.788 1.00 96.75 215 ALA A O 1
ATOM 1775 N N . SER A 1 216 ? -15.699 1.854 1.883 1.00 96.94 216 SER A N 1
ATOM 1776 C CA . SER A 1 216 ? -14.414 1.302 1.436 1.00 96.94 216 SER A CA 1
ATOM 1777 C C . SER A 1 216 ? -14.341 1.198 -0.088 1.00 96.94 216 SER A C 1
ATOM 1779 O O . SER A 1 216 ? -13.345 1.596 -0.688 1.00 96.94 216 SER A O 1
ATOM 1781 N N . PHE A 1 217 ? -15.418 0.739 -0.727 1.00 97.38 217 PHE A N 1
ATOM 1782 C CA . PHE A 1 217 ? -15.543 0.669 -2.180 1.00 97.38 217 PHE A CA 1
ATOM 1783 C C . PHE A 1 217 ? -15.458 2.047 -2.845 1.00 97.38 217 PHE A C 1
ATOM 1785 O O . PHE A 1 217 ? -14.712 2.224 -3.807 1.00 97.38 217 PHE A O 1
ATOM 1792 N N . ILE A 1 218 ? -16.183 3.040 -2.321 1.00 97.38 218 ILE A N 1
ATOM 1793 C CA . ILE A 1 218 ? -16.175 4.396 -2.880 1.00 97.38 218 ILE A CA 1
ATOM 1794 C C . ILE A 1 218 ? -14.779 5.013 -2.767 1.00 97.38 218 ILE A C 1
ATOM 1796 O O . ILE A 1 218 ? -14.268 5.545 -3.754 1.00 97.38 218 ILE A O 1
ATOM 1800 N N . VAL A 1 219 ? -14.122 4.907 -1.605 1.00 96.75 219 VAL A N 1
ATOM 1801 C CA . VAL A 1 219 ? -12.755 5.426 -1.438 1.00 96.75 219 VAL A CA 1
ATOM 1802 C C . VAL A 1 219 ? -11.776 4.675 -2.344 1.00 96.75 219 VAL A C 1
ATOM 1804 O O . VAL A 1 219 ? -10.941 5.323 -2.973 1.00 96.75 219 VAL A O 1
ATOM 1807 N N . MET A 1 220 ? -11.901 3.350 -2.497 1.00 96.12 220 MET A N 1
ATOM 1808 C CA . MET A 1 220 ? -11.111 2.589 -3.476 1.00 96.12 220 MET A CA 1
ATOM 1809 C C . MET A 1 220 ? -11.271 3.136 -4.883 1.00 96.12 220 MET A C 1
ATOM 1811 O O . MET A 1 220 ? -10.265 3.422 -5.520 1.00 96.12 220 MET A O 1
ATOM 1815 N N . ILE A 1 221 ? -12.501 3.322 -5.366 1.00 96.44 221 ILE A N 1
ATOM 1816 C CA . ILE A 1 221 ? -12.731 3.854 -6.712 1.00 96.44 221 ILE A CA 1
ATOM 1817 C C . ILE A 1 221 ? -12.113 5.242 -6.860 1.00 96.44 221 ILE A C 1
ATOM 1819 O O . ILE A 1 221 ? -11.391 5.470 -7.827 1.00 96.44 221 ILE A O 1
ATOM 1823 N N . ILE A 1 222 ? -12.333 6.148 -5.902 1.00 95.62 222 ILE A N 1
ATOM 1824 C CA . ILE A 1 222 ? -11.765 7.504 -5.949 1.00 95.62 222 ILE A CA 1
ATOM 1825 C C . ILE A 1 222 ? -10.240 7.437 -6.076 1.00 95.62 222 ILE A C 1
ATOM 1827 O O . ILE A 1 222 ? -9.653 8.071 -6.954 1.00 95.62 222 ILE A O 1
ATOM 1831 N N . ILE A 1 223 ? -9.592 6.636 -5.230 1.00 94.88 223 ILE A N 1
ATOM 1832 C CA . ILE A 1 223 ? -8.136 6.501 -5.218 1.00 94.88 223 ILE A CA 1
ATOM 1833 C C . ILE A 1 223 ? -7.617 5.837 -6.497 1.00 94.88 223 ILE A C 1
ATOM 1835 O O . ILE A 1 223 ? -6.658 6.336 -7.089 1.00 94.88 223 ILE A O 1
ATOM 1839 N N . GLN A 1 224 ? -8.270 4.775 -6.969 1.00 94.50 224 GLN A N 1
ATOM 1840 C CA . GLN A 1 224 ? -7.895 4.093 -8.206 1.00 94.50 224 GLN A CA 1
ATOM 1841 C C . GLN A 1 224 ? -8.062 5.001 -9.426 1.00 94.50 224 GLN A C 1
ATOM 1843 O O . GLN A 1 224 ? -7.196 4.994 -10.294 1.00 94.50 224 GLN A O 1
ATOM 1848 N N . MET A 1 225 ? -9.113 5.825 -9.494 1.00 95.38 225 MET A N 1
ATOM 1849 C CA . MET A 1 225 ? -9.296 6.786 -10.587 1.00 95.38 225 MET A CA 1
ATOM 1850 C C . MET A 1 225 ? -8.195 7.850 -10.598 1.00 95.38 225 MET A C 1
ATOM 1852 O O . MET A 1 225 ? -7.663 8.172 -11.663 1.00 95.38 225 MET A O 1
ATOM 1856 N N . VAL A 1 226 ? -7.807 8.365 -9.428 1.00 93.12 226 VAL A N 1
ATOM 1857 C CA . VAL A 1 226 ? -6.710 9.338 -9.320 1.00 93.12 226 VAL A CA 1
ATOM 1858 C C . VAL A 1 226 ? -5.378 8.709 -9.733 1.00 93.12 226 VAL A C 1
ATOM 1860 O O . VAL A 1 226 ? -4.662 9.283 -10.556 1.00 93.12 226 VAL A O 1
ATOM 1863 N N . GLN A 1 227 ? -5.060 7.513 -9.230 1.00 92.12 227 GLN A N 1
ATOM 1864 C CA . GLN A 1 227 ? -3.841 6.797 -9.613 1.00 92.12 227 GLN A CA 1
ATOM 1865 C C . GLN A 1 227 ? -3.825 6.469 -11.109 1.00 92.12 227 GLN A C 1
ATOM 1867 O O . GLN A 1 227 ? -2.844 6.769 -11.783 1.00 92.12 227 GLN A O 1
ATOM 1872 N N . ALA A 1 228 ? -4.923 5.934 -11.650 1.00 93.25 228 ALA A N 1
ATOM 1873 C CA . ALA A 1 228 ? -5.045 5.606 -13.066 1.00 93.25 228 ALA A CA 1
ATOM 1874 C C . ALA A 1 228 ? -4.854 6.839 -13.956 1.00 93.25 228 ALA A C 1
ATOM 1876 O O . ALA A 1 228 ? -4.170 6.744 -14.970 1.00 93.25 228 ALA A O 1
ATOM 1877 N N . SER A 1 229 ? -5.384 8.000 -13.560 1.00 92.69 229 SER A N 1
ATOM 1878 C CA . SER A 1 229 ? -5.217 9.256 -14.307 1.00 92.69 229 SER A CA 1
ATOM 1879 C C . SER A 1 229 ? -3.753 9.703 -14.356 1.00 92.69 229 SER A C 1
ATOM 1881 O O . SER A 1 229 ? -3.244 10.070 -15.415 1.00 92.69 229 SER A O 1
ATOM 1883 N N . ILE A 1 230 ? -3.048 9.625 -13.224 1.00 90.81 230 ILE A N 1
ATOM 1884 C CA . ILE A 1 230 ? -1.619 9.965 -13.129 1.00 90.81 230 ILE A CA 1
ATOM 1885 C C . ILE A 1 230 ? -0.782 8.988 -13.953 1.00 90.81 230 ILE A C 1
ATOM 1887 O O . ILE A 1 230 ? 0.078 9.395 -14.732 1.00 90.81 230 ILE A O 1
ATOM 1891 N N . THR A 1 231 ? -1.037 7.692 -13.800 1.00 88.69 231 THR A N 1
ATOM 1892 C CA . THR A 1 231 ? -0.349 6.650 -14.555 1.00 88.69 231 THR A CA 1
ATOM 1893 C C . THR A 1 231 ? -0.580 6.844 -16.052 1.00 88.69 231 THR A C 1
ATOM 1895 O O . THR A 1 231 ? 0.387 6.901 -16.806 1.00 88.69 231 THR A O 1
ATOM 1898 N N . MET A 1 232 ? -1.829 7.043 -16.479 1.00 91.81 232 MET A N 1
ATOM 1899 C CA . MET A 1 232 ? -2.192 7.293 -17.875 1.00 91.81 232 MET A CA 1
ATOM 1900 C C . MET A 1 232 ? -1.469 8.518 -18.450 1.00 91.81 232 MET A C 1
ATOM 1902 O O . MET A 1 232 ? -0.971 8.451 -19.572 1.00 91.81 232 MET A O 1
ATOM 1906 N N . PHE A 1 233 ? -1.331 9.601 -17.677 1.00 91.38 233 PHE A N 1
ATOM 1907 C CA . PHE A 1 233 ? -0.528 10.759 -18.076 1.00 91.38 233 PHE A CA 1
ATOM 1908 C C . PHE A 1 233 ? 0.924 10.366 -18.400 1.00 91.38 233 PHE A C 1
ATOM 1910 O O . PHE A 1 233 ? 1.416 10.684 -19.483 1.00 91.38 233 PHE A O 1
ATOM 1917 N N . PHE A 1 234 ? 1.598 9.619 -17.519 1.00 87.94 234 PHE A N 1
ATOM 1918 C CA . PHE A 1 234 ? 2.974 9.170 -17.773 1.00 87.94 234 PHE A CA 1
ATOM 1919 C C . PHE A 1 234 ? 3.083 8.188 -18.943 1.00 87.94 234 PHE A C 1
ATOM 1921 O O . PHE A 1 234 ? 4.059 8.250 -19.691 1.00 87.94 234 PHE A O 1
ATOM 1928 N N . TYR A 1 235 ? 2.079 7.331 -19.144 1.00 87.50 235 TYR A N 1
ATOM 1929 C CA . TYR A 1 235 ? 2.007 6.465 -20.323 1.00 87.50 235 TYR A CA 1
ATOM 1930 C C . TYR A 1 235 ? 1.948 7.282 -21.616 1.00 87.50 235 TYR A C 1
ATOM 1932 O O . TYR A 1 235 ? 2.728 7.019 -22.531 1.00 87.50 235 TYR A O 1
ATOM 1940 N N . PHE A 1 236 ? 1.091 8.307 -21.685 1.00 89.81 236 PHE A N 1
ATOM 1941 C CA . PHE A 1 236 ? 1.027 9.183 -22.856 1.00 89.81 236 PHE A CA 1
ATOM 1942 C C . PHE A 1 236 ? 2.344 9.921 -23.089 1.00 89.81 236 PHE A C 1
ATOM 1944 O O . PHE A 1 236 ? 2.830 9.931 -24.217 1.00 89.81 236 PHE A O 1
ATOM 1951 N N . VAL A 1 237 ? 2.964 10.470 -22.039 1.00 87.88 237 VAL A N 1
ATOM 1952 C CA . VAL A 1 237 ? 4.289 11.108 -22.145 1.00 87.88 237 VAL A CA 1
ATOM 1953 C C . VAL A 1 237 ? 5.319 10.141 -22.737 1.00 87.88 237 VAL A C 1
ATOM 1955 O O . VAL A 1 237 ? 6.050 10.519 -23.650 1.00 87.88 237 VAL A O 1
ATOM 1958 N N . GLY A 1 238 ? 5.349 8.888 -22.272 1.00 83.69 238 GLY A N 1
ATOM 1959 C CA . GLY A 1 238 ? 6.250 7.859 -22.796 1.00 83.69 238 GLY A CA 1
ATOM 1960 C C . GLY A 1 238 ? 6.001 7.530 -24.271 1.00 83.69 238 GLY A C 1
ATOM 1961 O O . GLY A 1 238 ? 6.947 7.487 -25.057 1.00 83.69 238 GLY A O 1
ATOM 1962 N N . ILE A 1 239 ? 4.735 7.358 -24.663 1.00 85.75 239 ILE A N 1
ATOM 1963 C CA . ILE A 1 239 ? 4.347 7.075 -26.054 1.00 85.75 239 ILE A CA 1
ATOM 1964 C C . ILE A 1 239 ? 4.717 8.245 -26.973 1.00 85.75 239 ILE A C 1
ATOM 1966 O O . ILE A 1 239 ? 5.333 8.028 -28.014 1.00 85.75 239 ILE A O 1
ATOM 1970 N N . PHE A 1 240 ? 4.397 9.486 -26.595 1.00 86.56 240 PHE A N 1
ATOM 1971 C CA . PHE A 1 240 ? 4.730 10.661 -27.405 1.00 86.56 240 PHE A CA 1
ATOM 1972 C C . PHE A 1 240 ? 6.240 10.863 -27.534 1.00 86.56 240 PHE A C 1
ATOM 1974 O O . PHE A 1 240 ? 6.719 11.157 -28.628 1.00 86.56 240 PHE A O 1
ATOM 1981 N N . ALA A 1 241 ? 6.995 10.656 -26.451 1.00 82.94 241 ALA A N 1
ATOM 1982 C CA . ALA A 1 241 ? 8.453 10.708 -26.492 1.00 82.94 241 ALA A CA 1
ATOM 1983 C C . ALA A 1 241 ? 9.030 9.652 -27.448 1.00 82.94 241 ALA A C 1
ATOM 1985 O O . ALA A 1 241 ? 9.920 9.964 -28.238 1.00 82.94 241 ALA A O 1
ATOM 1986 N N . PHE A 1 242 ? 8.495 8.426 -27.421 1.00 79.94 242 PHE A N 1
ATOM 1987 C CA . PHE A 1 242 ? 8.905 7.355 -28.327 1.00 79.94 242 PHE A CA 1
ATOM 1988 C C . PHE A 1 242 ? 8.579 7.671 -29.792 1.00 79.94 242 PHE A C 1
ATOM 1990 O O . PHE A 1 242 ? 9.452 7.557 -30.647 1.00 79.94 242 PHE A O 1
ATOM 1997 N N . ILE A 1 243 ? 7.354 8.118 -30.086 1.00 85.19 243 ILE A N 1
ATOM 1998 C CA . ILE A 1 243 ? 6.943 8.477 -31.452 1.00 85.19 243 ILE A CA 1
ATOM 1999 C C . ILE A 1 243 ? 7.810 9.619 -31.990 1.00 85.19 243 ILE A C 1
ATOM 2001 O O . ILE A 1 243 ? 8.299 9.536 -33.114 1.00 85.19 243 ILE A O 1
ATOM 2005 N N . PHE A 1 244 ? 8.047 10.666 -31.193 1.00 84.12 244 PHE A N 1
ATOM 2006 C CA . PHE A 1 244 ? 8.907 11.778 -31.597 1.00 84.12 244 PHE A CA 1
ATOM 2007 C C . PHE A 1 244 ? 10.337 11.309 -31.890 1.00 84.12 244 PHE A C 1
ATOM 2009 O O . PHE A 1 244 ? 10.921 11.697 -32.901 1.00 84.12 244 PHE A O 1
ATOM 2016 N N . PHE A 1 245 ? 10.882 10.431 -31.042 1.00 79.25 245 PHE A N 1
ATOM 2017 C CA . PHE A 1 245 ? 12.191 9.826 -31.261 1.00 79.25 245 PHE A CA 1
ATOM 2018 C C . PHE A 1 245 ? 12.243 9.000 -32.555 1.00 79.25 245 PHE A C 1
ATOM 2020 O O . PHE A 1 245 ? 13.196 9.143 -33.318 1.00 79.25 245 PHE A O 1
ATOM 2027 N N . ALA A 1 246 ? 11.222 8.186 -32.831 1.00 79.88 246 ALA A N 1
ATOM 2028 C CA . ALA A 1 246 ? 11.143 7.374 -34.045 1.00 79.88 246 ALA A CA 1
ATOM 2029 C C . ALA A 1 246 ? 11.028 8.235 -35.317 1.00 79.88 246 ALA A C 1
ATOM 2031 O O . ALA A 1 246 ? 11.719 7.974 -36.295 1.00 79.88 246 ALA A O 1
ATOM 2032 N N . ILE A 1 247 ? 10.226 9.308 -35.297 1.00 84.62 247 ILE A N 1
ATOM 2033 C CA . ILE A 1 247 ? 10.105 10.247 -36.430 1.00 84.62 247 ILE A CA 1
ATOM 2034 C C . ILE A 1 247 ? 11.427 10.988 -36.678 1.00 84.62 247 ILE A C 1
ATOM 2036 O O . ILE A 1 247 ? 11.820 11.186 -37.826 1.00 84.62 247 ILE A O 1
ATOM 2040 N N . ALA A 1 248 ? 12.126 11.391 -35.613 1.00 83.50 248 ALA A N 1
ATOM 2041 C CA . ALA A 1 248 ? 13.412 12.080 -35.715 1.00 83.50 248 ALA A CA 1
ATOM 2042 C C . ALA A 1 248 ? 14.560 11.173 -36.202 1.00 83.50 248 ALA A C 1
ATOM 2044 O O . ALA A 1 248 ? 15.597 11.690 -36.614 1.00 83.50 248 ALA A O 1
ATOM 2045 N N . ASN A 1 249 ? 14.387 9.845 -36.172 1.00 80.38 249 ASN A N 1
ATOM 2046 C CA . ASN A 1 249 ? 15.393 8.860 -36.574 1.00 80.38 249 ASN A CA 1
ATOM 2047 C C . ASN A 1 249 ? 14.806 7.876 -37.609 1.00 80.38 249 ASN A C 1
ATOM 2049 O O . ASN A 1 249 ? 14.427 6.763 -37.248 1.00 80.38 249 ASN A O 1
ATOM 2053 N N . PRO A 1 250 ? 14.758 8.240 -38.905 1.00 74.94 250 PRO A N 1
ATOM 2054 C CA . PRO A 1 250 ? 14.095 7.444 -39.947 1.00 74.94 250 PRO A CA 1
ATOM 2055 C C . PRO A 1 250 ? 14.668 6.032 -40.164 1.00 74.94 250 PRO A C 1
ATOM 2057 O O . PRO A 1 250 ? 13.968 5.163 -40.672 1.00 74.94 250 PRO A O 1
ATOM 2060 N N . ASP A 1 251 ? 15.922 5.782 -39.768 1.00 77.88 251 ASP A N 1
ATOM 2061 C CA . ASP A 1 251 ? 16.570 4.461 -39.818 1.00 77.88 251 ASP A CA 1
ATOM 2062 C C . ASP A 1 251 ? 16.478 3.681 -38.488 1.00 77.88 251 ASP A C 1
ATOM 2064 O O . ASP A 1 251 ? 17.180 2.685 -38.301 1.00 77.88 251 ASP A O 1
ATOM 2068 N N . PHE A 1 252 ? 15.612 4.101 -37.557 1.00 67.56 252 PHE A N 1
ATOM 2069 C CA . PHE A 1 252 ? 15.438 3.462 -36.246 1.00 67.56 252 PHE A CA 1
ATOM 2070 C C . PHE A 1 252 ? 15.165 1.948 -36.337 1.00 67.56 252 PHE A C 1
ATOM 2072 O O . PHE A 1 252 ? 15.654 1.188 -35.503 1.00 67.56 252 PHE A O 1
ATOM 2079 N N . GLU A 1 253 ? 14.475 1.486 -37.384 1.00 64.69 253 GLU A N 1
ATOM 2080 C CA . GLU A 1 253 ? 14.197 0.058 -37.624 1.00 64.69 253 GLU A CA 1
ATOM 2081 C C . GLU A 1 253 ? 15.451 -0.787 -37.914 1.00 64.69 253 GLU A C 1
ATOM 2083 O O . GLU A 1 253 ? 15.430 -2.002 -37.731 1.00 64.69 253 GLU A O 1
ATOM 2088 N N . LYS A 1 254 ? 16.547 -0.165 -38.369 1.00 63.00 254 LYS A N 1
ATOM 2089 C CA . LYS A 1 254 ? 17.809 -0.848 -38.713 1.00 63.00 254 LYS A CA 1
ATOM 2090 C C . LYS A 1 254 ? 18.860 -0.754 -37.607 1.00 63.00 254 LYS A C 1
ATOM 2092 O O . LYS A 1 254 ? 19.886 -1.428 -37.682 1.00 63.00 254 LYS A O 1
ATOM 2097 N N . SER A 1 255 ? 18.639 0.096 -36.605 1.00 60.94 255 SER A N 1
ATOM 2098 C CA . SER A 1 255 ? 19.529 0.233 -35.453 1.00 60.94 255 SER A CA 1
ATOM 2099 C C . SER A 1 255 ? 19.200 -0.806 -34.384 1.00 60.94 255 SER A C 1
ATOM 2101 O O . SER A 1 255 ? 18.032 -1.008 -34.056 1.00 60.94 255 SER A O 1
ATOM 2103 N N . SER A 1 256 ? 20.222 -1.445 -33.803 1.00 61.75 256 SER A N 1
ATOM 2104 C CA . SER A 1 256 ? 20.017 -2.253 -32.600 1.00 61.75 256 SER A CA 1
ATOM 2105 C C . SER A 1 256 ? 19.421 -1.362 -31.509 1.00 61.75 256 SER A C 1
ATOM 2107 O O . SER A 1 256 ? 19.879 -0.239 -31.288 1.00 61.75 256 SER A O 1
ATOM 2109 N N . PHE A 1 257 ? 18.354 -1.835 -30.861 1.00 64.44 257 PHE A N 1
ATOM 2110 C CA . PHE A 1 257 ? 17.632 -1.066 -29.851 1.00 64.44 257 PHE A CA 1
ATOM 2111 C C . PHE A 1 257 ? 18.526 -0.853 -28.620 1.00 64.44 257 PHE A C 1
ATOM 2113 O O . PHE A 1 257 ? 18.548 -1.658 -27.690 1.00 64.44 257 PHE A O 1
ATOM 2120 N N . GLN A 1 258 ? 19.304 0.228 -28.629 1.00 67.50 258 GLN A N 1
ATOM 2121 C CA . GLN A 1 258 ? 20.163 0.642 -27.527 1.00 67.50 258 GLN A CA 1
ATOM 2122 C C . GLN A 1 258 ? 19.545 1.854 -26.839 1.00 67.50 258 GLN A C 1
ATOM 2124 O O . GLN A 1 258 ? 19.550 2.972 -27.353 1.00 67.50 258 GLN A O 1
ATOM 2129 N N . VAL A 1 259 ? 18.997 1.632 -25.646 1.00 73.88 259 VAL A N 1
ATOM 2130 C CA . VAL A 1 259 ? 18.410 2.709 -24.848 1.00 73.88 259 VAL A CA 1
ATOM 2131 C C . VAL A 1 259 ? 19.523 3.520 -24.192 1.00 73.88 259 VAL A C 1
ATOM 2133 O O . VAL A 1 259 ? 20.322 2.994 -23.416 1.00 73.88 259 VAL A O 1
ATOM 2136 N N . SER A 1 260 ? 19.557 4.822 -24.481 1.00 81.81 260 SER A N 1
ATOM 2137 C CA . SER A 1 260 ? 20.509 5.749 -23.862 1.00 81.81 260 SER A CA 1
ATOM 2138 C C . SER A 1 260 ? 20.394 5.729 -22.328 1.00 81.81 260 SER A C 1
ATOM 2140 O O . SER A 1 260 ? 19.275 5.750 -21.800 1.00 81.81 260 SER A O 1
ATOM 2142 N N . PRO A 1 261 ? 21.516 5.793 -21.581 1.00 83.69 261 PRO A N 1
ATOM 2143 C CA . PRO A 1 261 ? 21.497 5.925 -20.125 1.00 83.69 261 PRO A CA 1
ATOM 2144 C C . PRO A 1 261 ? 20.633 7.088 -19.617 1.00 83.69 261 PRO A C 1
ATOM 2146 O O . PRO A 1 261 ? 20.039 6.979 -18.548 1.00 83.69 261 PRO A O 1
ATOM 2149 N N . VAL A 1 262 ? 20.516 8.176 -20.389 1.00 84.75 262 VAL A N 1
ATOM 2150 C CA . VAL A 1 262 ? 19.675 9.337 -20.046 1.00 84.75 262 VAL A CA 1
ATOM 2151 C C . VAL A 1 262 ? 18.192 8.958 -20.002 1.00 84.75 262 VAL A C 1
ATOM 2153 O O . VAL A 1 262 ? 17.484 9.357 -19.080 1.00 84.75 262 VAL A O 1
ATOM 2156 N N . ILE A 1 263 ? 17.728 8.138 -20.950 1.00 83.44 263 ILE A N 1
ATOM 2157 C CA . ILE A 1 263 ? 16.342 7.651 -20.991 1.00 83.44 263 ILE A CA 1
ATOM 2158 C C . ILE A 1 263 ? 16.083 6.717 -19.805 1.00 83.44 263 ILE A C 1
ATOM 2160 O O . ILE A 1 263 ? 15.052 6.833 -19.150 1.00 83.44 263 ILE A O 1
ATOM 2164 N N . ILE A 1 264 ? 17.038 5.846 -19.463 1.00 87.94 264 ILE A N 1
ATOM 2165 C CA . ILE A 1 264 ? 16.928 4.955 -18.295 1.00 87.94 264 ILE A CA 1
ATOM 2166 C C . ILE A 1 264 ? 16.811 5.771 -16.997 1.00 87.94 264 ILE A C 1
ATOM 2168 O O . ILE A 1 264 ? 15.976 5.460 -16.145 1.00 87.94 264 ILE A O 1
ATOM 2172 N N . ILE A 1 265 ? 17.603 6.839 -16.847 1.00 89.94 265 ILE A N 1
ATOM 2173 C CA . ILE A 1 265 ? 17.512 7.753 -15.696 1.00 89.94 265 ILE A CA 1
ATOM 2174 C C . ILE A 1 265 ? 16.140 8.436 -15.658 1.00 89.94 265 ILE A C 1
ATOM 2176 O O . ILE A 1 265 ? 15.500 8.444 -14.607 1.00 89.94 265 ILE A O 1
ATOM 2180 N N . LEU A 1 266 ? 15.652 8.955 -16.789 1.00 88.12 266 LEU A N 1
ATOM 2181 C CA . LEU A 1 266 ? 14.335 9.593 -16.871 1.00 88.12 266 LEU A CA 1
ATOM 2182 C C . LEU A 1 266 ? 13.207 8.629 -16.470 1.00 88.12 266 LEU A C 1
ATOM 2184 O O . LEU A 1 266 ? 12.375 8.975 -15.634 1.00 88.12 266 LEU A O 1
ATOM 2188 N N . LEU A 1 267 ? 13.210 7.405 -17.009 1.00 88.44 267 LEU A N 1
ATOM 2189 C CA . LEU A 1 267 ? 12.240 6.361 -16.662 1.00 88.44 267 LEU A CA 1
ATOM 2190 C C . LEU A 1 267 ? 12.305 5.996 -15.175 1.00 88.44 267 LEU A C 1
ATOM 2192 O O . LEU A 1 267 ? 11.270 5.802 -14.542 1.00 88.44 267 LEU A O 1
ATOM 2196 N N . THR A 1 268 ? 13.510 5.962 -14.601 1.00 91.81 268 THR A N 1
ATOM 2197 C CA . THR A 1 268 ? 13.701 5.734 -13.163 1.00 91.81 268 THR A CA 1
ATOM 2198 C C . THR A 1 268 ? 13.068 6.856 -12.340 1.00 91.81 268 THR A C 1
ATOM 2200 O O . THR A 1 268 ? 12.354 6.578 -11.379 1.00 91.81 268 THR A O 1
ATOM 2203 N N . ILE A 1 269 ? 13.282 8.122 -12.715 1.00 90.62 269 ILE A N 1
ATOM 2204 C CA . ILE A 1 269 ? 12.693 9.279 -12.022 1.00 90.62 269 ILE A CA 1
ATOM 2205 C C . ILE A 1 269 ? 11.162 9.225 -12.090 1.00 90.62 269 ILE A C 1
ATOM 2207 O O . ILE A 1 269 ? 10.499 9.392 -11.067 1.00 90.62 269 ILE A O 1
ATOM 2211 N N . VAL A 1 270 ? 10.602 8.943 -13.272 1.00 90.31 270 VAL A N 1
ATOM 2212 C CA . VAL A 1 270 ? 9.152 8.789 -13.462 1.00 90.31 270 VAL A CA 1
ATOM 2213 C C . VAL A 1 270 ? 8.605 7.654 -12.596 1.00 90.31 270 VAL A C 1
ATOM 2215 O O . VAL A 1 270 ? 7.609 7.846 -11.900 1.00 90.31 270 VAL A O 1
ATOM 2218 N N . PHE A 1 271 ? 9.275 6.500 -12.570 1.00 89.94 271 PHE A N 1
ATOM 2219 C CA . PHE A 1 271 ? 8.887 5.379 -11.715 1.00 89.94 271 PHE A CA 1
ATOM 2220 C C . PHE A 1 271 ? 8.880 5.761 -10.233 1.00 89.94 271 PHE A C 1
ATOM 2222 O O . PHE A 1 271 ? 7.893 5.510 -9.544 1.00 89.94 271 PHE A O 1
ATOM 2229 N N . VAL A 1 272 ? 9.950 6.394 -9.739 1.00 90.69 272 VAL A N 1
ATOM 2230 C CA . VAL A 1 272 ? 10.040 6.823 -8.335 1.00 90.69 272 VAL A CA 1
ATOM 2231 C C . VAL A 1 272 ? 8.915 7.799 -8.003 1.00 90.69 272 VAL A C 1
ATOM 2233 O O . VAL A 1 272 ? 8.300 7.682 -6.945 1.00 90.69 272 VAL A O 1
ATOM 2236 N N . LEU A 1 273 ? 8.593 8.723 -8.908 1.00 90.62 273 LEU A N 1
ATOM 2237 C CA . LEU A 1 273 ? 7.504 9.673 -8.711 1.00 90.62 273 LEU A CA 1
ATOM 2238 C C . LEU A 1 273 ? 6.131 8.982 -8.662 1.00 90.62 273 LEU A C 1
ATOM 2240 O O . LEU A 1 273 ? 5.355 9.251 -7.744 1.00 90.62 273 LEU A O 1
ATOM 2244 N N . ILE A 1 274 ? 5.848 8.053 -9.582 1.00 91.00 274 ILE A N 1
ATOM 2245 C CA . ILE A 1 274 ? 4.621 7.237 -9.550 1.00 91.00 274 ILE A CA 1
ATOM 2246 C C . ILE A 1 274 ? 4.547 6.442 -8.244 1.00 91.00 274 ILE A C 1
ATOM 2248 O O . ILE A 1 274 ? 3.498 6.407 -7.605 1.00 91.00 274 ILE A O 1
ATOM 2252 N N . LEU A 1 275 ? 5.657 5.846 -7.810 1.00 90.00 275 LEU A N 1
ATOM 2253 C CA . LEU A 1 275 ? 5.724 5.065 -6.581 1.00 90.00 275 LEU A CA 1
ATOM 2254 C C . LEU A 1 275 ? 5.476 5.939 -5.341 1.00 90.00 275 LEU A C 1
ATOM 2256 O O . LEU A 1 275 ? 4.724 5.542 -4.452 1.00 90.00 275 LEU A O 1
ATOM 2260 N N . VAL A 1 276 ? 6.047 7.144 -5.274 1.00 90.12 276 VAL A N 1
ATOM 2261 C CA . VAL A 1 276 ? 5.782 8.106 -4.189 1.00 90.12 276 VAL A CA 1
ATOM 2262 C C . VAL A 1 276 ? 4.303 8.487 -4.150 1.00 90.12 276 VAL A C 1
ATOM 2264 O O . VAL A 1 276 ? 3.685 8.420 -3.087 1.00 90.12 276 VAL A O 1
ATOM 2267 N N . LEU A 1 277 ? 3.719 8.833 -5.299 1.00 90.50 277 LEU A N 1
ATOM 2268 C CA . LEU A 1 277 ? 2.302 9.185 -5.404 1.00 90.50 277 LEU A CA 1
ATOM 2269 C C . LEU A 1 277 ? 1.404 8.010 -5.005 1.00 90.50 277 LEU A C 1
ATOM 2271 O O . LEU A 1 277 ? 0.504 8.173 -4.184 1.00 90.50 277 LEU A O 1
ATOM 2275 N N . SER A 1 278 ? 1.693 6.807 -5.503 1.00 90.31 278 SER A N 1
ATOM 2276 C CA . SER A 1 278 ? 0.978 5.582 -5.142 1.00 90.31 278 SER A CA 1
ATOM 2277 C C . SER A 1 278 ? 1.000 5.340 -3.635 1.00 90.31 278 SER A C 1
ATOM 2279 O O . SER A 1 278 ? -0.027 4.976 -3.068 1.00 90.31 278 SER A O 1
ATOM 2281 N N . ASN A 1 279 ? 2.133 5.582 -2.971 1.00 90.19 279 ASN A N 1
ATOM 2282 C CA . ASN A 1 279 ? 2.227 5.461 -1.521 1.00 90.19 279 ASN A CA 1
ATOM 2283 C C . ASN A 1 279 ? 1.362 6.500 -0.805 1.00 90.19 279 ASN A C 1
ATOM 2285 O O . ASN A 1 279 ? 0.626 6.134 0.109 1.00 90.19 279 ASN A O 1
ATOM 2289 N N . ILE A 1 280 ? 1.391 7.770 -1.226 1.00 91.38 280 ILE A N 1
ATOM 2290 C CA . ILE A 1 280 ? 0.528 8.824 -0.661 1.00 91.38 280 ILE A CA 1
ATOM 2291 C C . ILE A 1 280 ? -0.943 8.405 -0.733 1.00 91.38 280 ILE A C 1
ATOM 2293 O O . ILE A 1 280 ? -1.643 8.434 0.276 1.00 91.38 280 ILE A O 1
ATOM 2297 N N . PHE A 1 281 ? -1.399 7.970 -1.906 1.00 91.56 281 PHE A N 1
ATOM 2298 C CA . PHE A 1 281 ? -2.790 7.584 -2.113 1.00 91.56 281 PHE A CA 1
ATOM 2299 C C . PHE A 1 281 ? -3.171 6.293 -1.381 1.00 91.56 281 PHE A C 1
ATOM 2301 O O . PHE A 1 281 ? -4.263 6.212 -0.824 1.00 91.56 281 PHE A O 1
ATOM 2308 N N . ASN A 1 282 ? -2.272 5.309 -1.308 1.00 91.94 282 ASN A N 1
ATOM 2309 C CA . ASN A 1 282 ? -2.527 4.080 -0.558 1.00 91.94 282 ASN A CA 1
ATOM 2310 C C . ASN A 1 282 ? -2.705 4.354 0.945 1.00 91.94 282 ASN A C 1
ATOM 2312 O O . ASN A 1 282 ? -3.573 3.764 1.581 1.00 91.94 282 ASN A O 1
ATOM 2316 N N . ASN A 1 283 ? -1.960 5.314 1.512 1.00 94.94 283 ASN A N 1
ATOM 2317 C CA . ASN A 1 283 ? -2.167 5.737 2.902 1.00 94.94 283 ASN A CA 1
ATOM 2318 C C . ASN A 1 283 ? -3.605 6.235 3.144 1.00 94.94 283 ASN A C 1
ATOM 2320 O O . ASN A 1 283 ? -4.124 6.036 4.239 1.00 94.94 283 ASN A O 1
ATOM 2324 N N . ILE A 1 284 ? -4.270 6.832 2.145 1.00 95.12 284 ILE A N 1
ATOM 2325 C CA . ILE A 1 284 ? -5.668 7.273 2.275 1.00 95.12 284 ILE A CA 1
ATOM 2326 C C . ILE A 1 284 ? -6.603 6.079 2.467 1.00 95.12 284 ILE A C 1
ATOM 2328 O O . ILE A 1 284 ? -7.476 6.126 3.333 1.00 95.12 284 ILE A O 1
ATOM 2332 N N . LEU A 1 285 ? -6.381 4.990 1.726 1.00 95.56 285 LEU A N 1
ATOM 2333 C CA . LEU A 1 285 ? -7.156 3.760 1.883 1.00 95.56 285 LEU A CA 1
ATOM 2334 C C . LEU A 1 285 ? -6.957 3.151 3.268 1.00 95.56 285 LEU A C 1
ATOM 2336 O O . LEU A 1 285 ? -7.936 2.843 3.940 1.00 95.56 285 LEU A O 1
ATOM 2340 N N . VAL A 1 286 ? -5.709 3.031 3.731 1.00 96.62 286 VAL A N 1
ATOM 2341 C CA . VAL A 1 286 ? -5.434 2.454 5.056 1.00 96.62 286 VAL A CA 1
ATOM 2342 C C . VAL A 1 286 ? -6.040 3.315 6.167 1.00 96.62 286 VAL A C 1
ATOM 2344 O O . VAL A 1 286 ? -6.680 2.775 7.065 1.00 96.62 286 VAL A O 1
ATOM 2347 N N . ILE A 1 287 ? -5.914 4.646 6.087 1.00 97.19 287 ILE A N 1
ATOM 2348 C CA . ILE A 1 287 ? -6.551 5.558 7.047 1.00 97.19 287 ILE A CA 1
ATOM 2349 C C . ILE A 1 287 ? -8.069 5.403 7.031 1.00 97.19 287 ILE A C 1
ATOM 2351 O O . ILE A 1 287 ? -8.654 5.342 8.107 1.00 97.19 287 ILE A O 1
ATOM 2355 N N . ASN A 1 288 ? -8.702 5.280 5.861 1.00 97.12 288 ASN A N 1
ATOM 2356 C CA . ASN A 1 288 ? -10.140 5.031 5.775 1.00 97.12 288 ASN A CA 1
ATOM 2357 C C . ASN A 1 288 ? -10.551 3.761 6.538 1.00 97.12 288 ASN A C 1
ATOM 2359 O O . ASN A 1 288 ? -11.503 3.802 7.315 1.00 97.12 288 ASN A O 1
ATOM 2363 N N . GLN A 1 289 ? -9.780 2.678 6.416 1.00 97.50 289 GLN A N 1
ATOM 2364 C CA . GLN A 1 289 ? -10.012 1.465 7.211 1.00 97.50 289 GLN A CA 1
ATOM 2365 C C . GLN A 1 289 ? -9.799 1.696 8.710 1.00 97.50 289 GLN A C 1
ATOM 2367 O O . GLN A 1 289 ? -10.521 1.135 9.526 1.00 97.50 289 GLN A O 1
ATOM 2372 N N . GLY A 1 290 ? -8.859 2.562 9.091 1.00 96.19 290 GLY A N 1
ATOM 2373 C CA . GLY A 1 290 ? -8.692 2.991 10.476 1.00 96.19 290 GLY A CA 1
ATOM 2374 C C . GLY A 1 290 ? -9.886 3.778 11.013 1.00 96.19 290 GLY A C 1
ATOM 2375 O O . GLY A 1 290 ? -10.333 3.516 12.125 1.00 96.19 290 GLY A O 1
ATOM 2376 N N . ILE A 1 291 ? -10.443 4.704 10.227 1.00 96.00 291 ILE A N 1
ATOM 2377 C CA . ILE A 1 291 ? -11.651 5.450 10.609 1.00 96.00 291 ILE A CA 1
ATOM 2378 C C . ILE A 1 291 ? -12.832 4.494 10.815 1.00 96.00 291 ILE A C 1
ATOM 2380 O O . ILE A 1 291 ? -13.553 4.622 11.804 1.00 96.00 291 ILE A O 1
ATOM 2384 N N . ILE A 1 292 ? -12.989 3.504 9.932 1.00 96.50 292 ILE A N 1
ATOM 2385 C CA . ILE A 1 292 ? -13.977 2.427 10.081 1.00 96.50 292 ILE A CA 1
ATOM 2386 C C . ILE A 1 292 ? -13.722 1.638 11.372 1.00 96.50 292 ILE A C 1
ATOM 2388 O O . ILE A 1 292 ? -14.625 1.502 12.193 1.00 96.50 292 ILE A O 1
ATOM 2392 N N . TYR A 1 293 ? -12.483 1.194 11.602 1.00 95.81 293 TYR A N 1
ATOM 2393 C CA . TYR A 1 293 ? -12.094 0.425 12.786 1.00 95.81 293 TYR A CA 1
ATOM 2394 C C . TYR A 1 293 ? -12.452 1.133 14.099 1.00 95.81 293 TYR A C 1
ATOM 2396 O O . TYR A 1 293 ? -13.128 0.565 14.955 1.00 95.81 293 TYR A O 1
ATOM 2404 N N . TYR A 1 294 ? -12.025 2.390 14.257 1.00 93.75 294 TYR A N 1
ATOM 2405 C CA . TYR A 1 294 ? -12.274 3.157 15.480 1.00 93.75 294 TYR A CA 1
ATOM 2406 C C . TYR A 1 294 ? -13.740 3.572 15.636 1.00 93.75 294 TYR A C 1
ATOM 2408 O O . TYR A 1 294 ? -14.207 3.731 16.762 1.00 93.75 294 TYR A O 1
ATOM 2416 N N . SER A 1 295 ? -14.477 3.721 14.533 1.00 93.81 295 SER A N 1
ATOM 2417 C CA . SER A 1 295 ? -15.919 3.959 14.570 1.00 93.81 295 SER A CA 1
ATOM 2418 C C . SER A 1 295 ? -16.689 2.751 15.087 1.00 93.81 295 SER A C 1
ATOM 2420 O O . SER A 1 295 ? -17.542 2.921 15.950 1.00 93.81 295 SER A O 1
ATOM 2422 N N . LEU A 1 296 ? -16.417 1.552 14.570 1.00 91.06 296 LEU A N 1
ATOM 2423 C CA . LEU A 1 296 ? -17.119 0.334 14.994 1.00 91.06 296 LEU A CA 1
ATOM 2424 C C . LEU A 1 296 ? -16.721 -0.052 16.429 1.00 91.06 296 LEU A C 1
ATOM 2426 O O . LEU A 1 296 ? -17.549 -0.420 17.247 1.00 91.06 296 LEU A O 1
ATOM 2430 N N . GLY A 1 297 ? -15.461 0.184 16.809 1.00 83.44 297 GLY A N 1
ATOM 2431 C CA . GLY A 1 297 ? -15.012 0.031 18.196 1.00 83.44 297 GLY A CA 1
ATOM 2432 C C . GLY A 1 297 ? -15.515 1.107 19.175 1.00 83.44 297 GLY A C 1
ATOM 2433 O O . GLY A 1 297 ? -15.169 1.041 20.357 1.00 83.44 297 GLY A O 1
ATOM 2434 N N . SER A 1 298 ? -16.268 2.117 18.718 1.00 75.44 298 SER A N 1
ATOM 2435 C CA . SER A 1 298 ? -16.677 3.245 19.568 1.00 75.44 298 SER A CA 1
ATOM 2436 C C . SER A 1 298 ? -17.785 2.896 20.558 1.00 75.44 298 SER A C 1
ATOM 2438 O O . SER A 1 298 ? -17.728 3.397 21.676 1.00 75.44 298 SER A O 1
ATOM 2440 N N . GLU A 1 299 ? -18.723 2.002 20.222 1.00 63.31 299 GLU A N 1
ATOM 2441 C CA . GLU A 1 299 ? -19.853 1.672 21.110 1.00 63.31 299 GLU A CA 1
ATOM 2442 C C . GLU A 1 299 ? -19.365 1.116 22.455 1.00 63.31 299 GLU A C 1
ATOM 2444 O O . GLU A 1 299 ? -19.731 1.623 23.511 1.00 63.31 299 GLU A O 1
ATOM 2449 N N . ASN A 1 300 ? -18.412 0.181 22.427 1.00 62.06 300 ASN A N 1
ATOM 2450 C CA . ASN A 1 300 ? -17.836 -0.397 23.644 1.00 62.06 300 ASN A CA 1
ATOM 2451 C C . ASN A 1 300 ? -17.096 0.629 24.520 1.00 62.06 300 ASN A C 1
ATOM 2453 O O . ASN A 1 300 ? -17.081 0.495 25.742 1.00 62.06 300 ASN A O 1
ATOM 2457 N N . LYS A 1 301 ? -16.463 1.645 23.918 1.00 61.75 301 LYS A N 1
ATOM 2458 C CA . LYS A 1 301 ? -15.726 2.672 24.670 1.00 61.75 301 LYS A CA 1
ATOM 2459 C C . LYS A 1 301 ? -16.623 3.782 25.191 1.00 61.75 301 LYS A C 1
ATOM 2461 O O . LYS A 1 301 ? -16.436 4.195 26.328 1.00 61.75 301 LYS A O 1
ATOM 2466 N N . ILE A 1 302 ? -17.589 4.234 24.394 1.00 60.69 302 ILE A N 1
ATOM 2467 C CA . ILE A 1 302 ? -18.560 5.250 24.809 1.00 60.69 302 ILE A CA 1
ATOM 2468 C C . ILE A 1 302 ? -19.375 4.708 25.985 1.00 60.69 302 ILE A C 1
ATOM 2470 O O . ILE A 1 302 ? -19.452 5.371 27.014 1.00 60.69 302 ILE A O 1
ATOM 2474 N N . SER A 1 303 ? -19.859 3.462 25.905 1.00 55.22 303 SER A N 1
ATOM 2475 C CA . SER A 1 303 ? -20.570 2.830 27.021 1.00 55.22 303 SER A CA 1
ATOM 2476 C C . SER A 1 303 ? -19.704 2.676 28.276 1.00 55.22 303 SER A C 1
ATOM 2478 O O . SER A 1 303 ? -20.198 2.895 29.378 1.00 55.22 303 SER A O 1
ATOM 2480 N N . ALA A 1 304 ? -18.412 2.349 28.148 1.00 57.94 304 ALA A N 1
ATOM 2481 C CA . ALA A 1 304 ? -17.510 2.280 29.301 1.00 57.94 304 ALA A CA 1
ATOM 2482 C C . ALA A 1 304 ? -17.313 3.654 29.969 1.00 57.94 304 ALA A C 1
ATOM 2484 O O . ALA A 1 304 ? -17.405 3.761 31.190 1.00 57.94 304 ALA A O 1
ATOM 2485 N N . THR A 1 305 ? -17.108 4.712 29.178 1.00 61.19 305 THR A N 1
ATOM 2486 C CA . THR A 1 305 ? -16.961 6.083 29.689 1.00 61.19 305 THR A CA 1
ATOM 2487 C C . THR A 1 305 ? -18.256 6.613 30.311 1.00 61.19 305 THR A C 1
ATOM 2489 O O . THR A 1 305 ? -18.210 7.278 31.343 1.00 61.19 305 THR A O 1
ATOM 2492 N N . GLU A 1 306 ? -19.419 6.293 29.739 1.00 62.16 306 GLU A N 1
ATOM 2493 C CA . GLU A 1 306 ? -20.717 6.631 30.332 1.00 62.16 306 GLU A CA 1
ATOM 2494 C C . GLU A 1 306 ? -20.902 5.952 31.697 1.00 62.16 306 GLU A C 1
ATOM 2496 O O . GLU A 1 306 ? -21.272 6.622 32.662 1.00 62.16 306 GLU A O 1
ATOM 2501 N N . ILE A 1 307 ? -20.565 4.663 31.824 1.00 60.94 307 ILE A N 1
ATOM 2502 C CA . ILE A 1 307 ? -20.630 3.931 33.101 1.00 60.94 307 ILE A CA 1
ATOM 2503 C C . ILE A 1 307 ? -19.686 4.545 34.145 1.00 60.94 307 ILE A C 1
ATOM 2505 O O . ILE A 1 307 ? -20.098 4.762 35.285 1.00 60.94 307 ILE A O 1
ATOM 2509 N N . GLU A 1 308 ? -18.449 4.872 33.767 1.00 62.44 308 GLU A N 1
ATOM 2510 C CA . GLU A 1 308 ? -17.493 5.544 34.659 1.00 62.44 308 GLU A CA 1
ATOM 2511 C C . GLU A 1 308 ? -17.999 6.923 35.109 1.00 62.44 308 GLU A C 1
ATOM 2513 O O . GLU A 1 308 ? -17.894 7.258 36.288 1.00 62.44 308 GLU A O 1
ATOM 2518 N N . SER A 1 309 ? -18.622 7.694 34.210 1.00 59.72 309 SER A N 1
ATOM 2519 C CA . SER A 1 309 ? -19.196 9.008 34.534 1.00 59.72 309 SER A CA 1
ATOM 2520 C C . SER A 1 309 ? -20.406 8.934 35.475 1.00 59.72 309 SER A C 1
ATOM 2522 O O . SER A 1 309 ? -20.636 9.836 36.280 1.00 59.72 309 SER A O 1
ATOM 2524 N N . ILE A 1 310 ? -21.176 7.843 35.418 1.00 66.75 310 ILE A N 1
ATOM 2525 C CA . ILE A 1 310 ? -22.265 7.572 36.365 1.00 66.75 310 ILE A CA 1
ATOM 2526 C C . ILE A 1 310 ? -21.688 7.157 37.725 1.00 66.75 310 ILE A C 1
ATOM 2528 O O . ILE A 1 310 ? -22.234 7.529 38.761 1.00 66.75 310 ILE A O 1
ATOM 2532 N N . GLY A 1 311 ? -20.574 6.421 37.737 1.00 64.94 311 GLY A N 1
ATOM 2533 C CA . GLY A 1 311 ? -19.847 6.061 38.955 1.00 64.94 311 GLY A CA 1
ATOM 2534 C C . GLY A 1 311 ? -19.258 7.275 39.677 1.00 64.94 311 GLY A C 1
ATOM 2535 O O . GLY A 1 311 ? -19.448 7.408 40.880 1.00 64.94 311 GLY A O 1
ATOM 2536 N N . SER A 1 312 ? -18.624 8.200 38.948 1.00 65.31 312 SER A N 1
ATOM 2537 C CA . SER A 1 312 ? -17.998 9.398 39.533 1.00 65.31 312 SER A CA 1
ATOM 2538 C C . SER A 1 312 ? -18.991 10.441 40.050 1.00 65.31 312 SER A C 1
ATOM 2540 O O . SER A 1 312 ? -18.620 11.286 40.852 1.00 65.31 312 SER A O 1
ATOM 2542 N N . ASN A 1 313 ? -20.236 10.424 39.566 1.00 58.78 313 ASN A N 1
ATOM 2543 C CA . ASN A 1 313 ? -21.294 11.335 40.020 1.00 58.78 313 ASN A CA 1
ATOM 2544 C C . ASN A 1 313 ? -22.057 10.812 41.253 1.00 58.78 313 ASN A C 1
ATOM 2546 O O . ASN A 1 313 ? -22.974 11.484 41.721 1.00 58.78 313 ASN A O 1
ATOM 2550 N N . ASN A 1 314 ? -21.715 9.617 41.745 1.00 54.16 314 ASN A N 1
ATOM 2551 C CA . ASN A 1 314 ? -22.325 8.983 42.917 1.00 54.16 314 ASN A CA 1
ATOM 2552 C C . ASN A 1 314 ? -21.363 8.875 44.124 1.00 54.16 314 ASN A C 1
ATOM 2554 O O . ASN A 1 314 ? -21.714 8.218 45.106 1.00 54.16 314 ASN A O 1
ATOM 2558 N N . GLU A 1 315 ? -20.189 9.515 44.063 1.00 44.44 315 GLU A N 1
ATOM 2559 C CA . GLU A 1 315 ? -19.301 9.796 45.210 1.00 44.44 315 GLU A CA 1
ATOM 2560 C C . GLU A 1 315 ? -19.441 11.260 45.655 1.00 44.44 315 GLU A C 1
ATOM 2562 O O . GLU A 1 315 ? -19.403 11.503 46.884 1.00 44.44 315 GLU A O 1
#

Radius of gyration: 23.82 Å; Cα contacts (8 Å, |Δi|>4): 213; chains: 1; bounding box: 50×40×85 Å